Protein AF-A0A537L097-F1 (afdb_monomer_lite)

Secondary structure (DSSP, 8-state):
--PPPPS---SS-EE-HHHHHHHHHHHHTTTTEEEEEEEESS-EEETTEEE-TTEEEEEEEE-HHHHTTGGGS--EEEPTT-TT-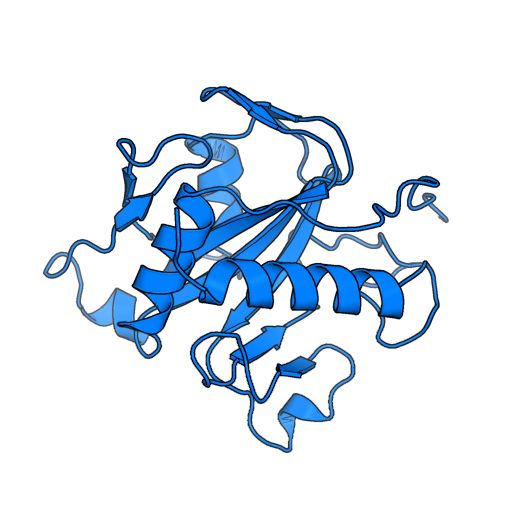EEE-PPPTT-S-THHHIIIIISB-S-GGGEEEEEEESPPPTTGGGSTTEEEES--TTS--EEEE---TTT-SSTBTTBSS--SSSGGGHHHHHHHHHHHHHHHHT---

pLDDT: mean 77.52, std 15.65, range [30.56, 95.94]

Foldseek 3Di:
DDDALPPDDDPAAAEDLLQLVQLVLCVVPQVFKKKKKKFFQAWFDKPQGTDHGRYIHIWIATDPNNVVCPPVDFRWRQAPPDNVDTDGRYDDPPAPDPVCCCCVPNMTPDDLQRIQMKIKGAADPPVVCPDQQKHKDQQALLGHIMIMGQQNQVSQCPNQPRGSGQGPDCRSDSVSVVVNVSNNSSVSPNSDD

Sequence (193 aa):
MTGPLPAFLPNRLTVDCASRVNFRTFRQNASYLGLTGVVSMTFVRGSQGTYPAGNLFLYPWLKPKGAALGAGKAWNCVMPTSTTLSAAASPIPGTSLPMDEYFC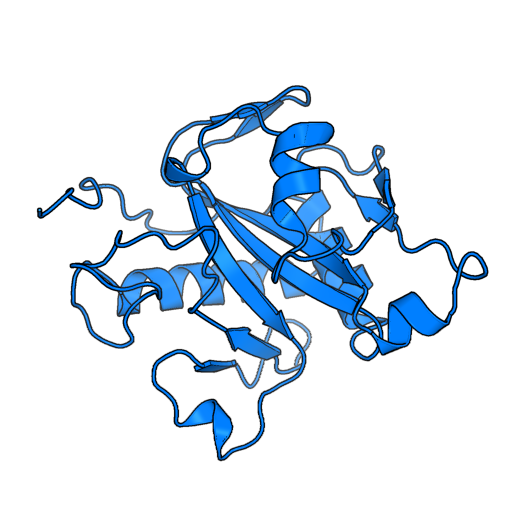RLVVQAPWTSFIGVTVDEPHNTADARLDWFSNIDRLADGKGIGIDWTSANLNHPWFGGSHFIPSSDTCYGKAWRQLIAGGLMQASSGVC

Radius of gyration: 15.58 Å; chains: 1; bounding box: 36×34×40 Å

Structure (mmCIF, N/CA/C/O backbone):
data_AF-A0A537L097-F1
#
_entry.id   AF-A0A537L097-F1
#
loop_
_atom_site.group_PDB
_atom_site.id
_atom_site.type_symbol
_atom_site.label_atom_id
_atom_site.label_alt_id
_atom_site.label_comp_id
_atom_site.label_asym_id
_atom_site.label_entity_id
_atom_site.label_seq_id
_atom_site.pdbx_PDB_ins_code
_atom_site.Cartn_x
_atom_site.Cartn_y
_atom_site.Cartn_z
_atom_site.occupancy
_atom_site.B_iso_or_equiv
_atom_site.auth_seq_id
_atom_site.auth_comp_id
_atom_site.auth_asym_id
_atom_site.auth_atom_id
_atom_site.pdbx_PDB_model_num
ATOM 1 N N . MET A 1 1 ? 18.434 12.372 -16.073 1.00 30.56 1 MET A N 1
ATOM 2 C CA . MET A 1 1 ? 19.131 11.743 -14.932 1.00 30.56 1 MET A CA 1
ATOM 3 C C . MET A 1 1 ? 18.500 10.384 -14.682 1.00 30.56 1 MET A C 1
ATOM 5 O O . MET A 1 1 ? 17.364 10.319 -14.241 1.00 30.56 1 MET A O 1
ATOM 9 N N . THR A 1 2 ? 19.199 9.316 -15.053 1.00 36.84 2 THR A N 1
ATOM 10 C CA . THR A 1 2 ? 18.858 7.916 -14.771 1.00 36.84 2 THR A CA 1
ATOM 11 C C . THR A 1 2 ? 19.481 7.537 -13.430 1.00 36.84 2 THR A C 1
ATOM 13 O O . THR A 1 2 ? 20.650 7.161 -13.379 1.00 36.84 2 THR A O 1
ATOM 16 N N . GLY A 1 3 ? 18.743 7.686 -12.332 1.00 41.47 3 GLY A N 1
ATOM 17 C CA . GLY A 1 3 ? 19.094 6.959 -11.112 1.00 41.47 3 GLY A CA 1
ATOM 18 C C . GLY A 1 3 ? 18.720 5.493 -11.335 1.00 41.47 3 GLY A C 1
ATOM 19 O O . GLY A 1 3 ? 17.589 5.247 -11.760 1.00 41.47 3 GLY A O 1
ATOM 20 N N . PRO A 1 4 ? 19.618 4.515 -11.143 1.00 44.94 4 PRO A N 1
ATOM 21 C CA . PRO A 1 4 ? 19.220 3.131 -11.298 1.00 44.94 4 PRO A CA 1
ATOM 22 C C . PRO A 1 4 ? 18.311 2.790 -10.116 1.00 44.94 4 PRO A C 1
ATOM 24 O O . PRO A 1 4 ? 18.719 2.926 -8.963 1.00 44.94 4 PRO A O 1
ATOM 27 N N . LEU A 1 5 ? 17.100 2.294 -10.385 1.00 53.50 5 LEU A N 1
ATOM 28 C CA . LEU A 1 5 ? 16.555 1.265 -9.503 1.00 53.50 5 LEU A CA 1
ATOM 29 C C . LEU A 1 5 ? 17.677 0.225 -9.373 1.00 53.50 5 LEU A C 1
ATOM 31 O O . LEU A 1 5 ? 18.115 -0.299 -10.404 1.00 53.50 5 LEU A O 1
ATOM 35 N N . PRO A 1 6 ? 18.244 0.008 -8.173 1.00 48.12 6 PRO A N 1
ATOM 36 C CA . PRO A 1 6 ? 19.344 -0.928 -8.028 1.00 48.12 6 PRO A CA 1
ATOM 37 C C . PRO A 1 6 ? 18.866 -2.306 -8.490 1.00 48.12 6 PRO A C 1
ATOM 39 O O . PRO A 1 6 ? 17.665 -2.567 -8.543 1.00 48.12 6 PRO A O 1
ATOM 42 N N . ALA A 1 7 ? 19.800 -3.204 -8.797 1.00 55.16 7 ALA A N 1
ATOM 43 C CA . ALA A 1 7 ? 19.572 -4.601 -9.189 1.00 55.16 7 ALA A CA 1
ATOM 44 C C . ALA A 1 7 ? 18.804 -5.461 -8.145 1.00 55.16 7 ALA A C 1
ATOM 46 O O . ALA A 1 7 ? 18.880 -6.686 -8.155 1.00 55.16 7 ALA A O 1
ATOM 47 N N . PHE A 1 8 ? 18.095 -4.822 -7.215 1.00 70.88 8 PHE A N 1
ATOM 48 C CA . PHE A 1 8 ? 17.260 -5.395 -6.188 1.00 70.88 8 PHE A CA 1
ATOM 49 C C . PHE A 1 8 ? 15.802 -5.439 -6.657 1.00 70.88 8 PHE A C 1
ATOM 51 O O . PHE A 1 8 ? 15.077 -4.446 -6.631 1.00 70.88 8 PHE A O 1
ATOM 58 N N . LEU A 1 9 ? 15.379 -6.632 -7.050 1.00 81.50 9 LEU A N 1
ATOM 59 C CA . LEU A 1 9 ? 13.985 -7.018 -7.189 1.00 81.50 9 LEU A CA 1
ATOM 60 C C . LEU A 1 9 ? 13.837 -8.326 -6.402 1.00 81.50 9 LEU A C 1
ATOM 62 O O . LEU A 1 9 ? 14.405 -9.340 -6.813 1.00 81.50 9 LEU A O 1
ATOM 66 N N . PRO A 1 10 ? 13.173 -8.328 -5.236 1.00 85.06 10 PRO A N 1
ATOM 67 C CA . PRO A 1 10 ? 13.061 -9.543 -4.445 1.00 85.06 10 PRO A CA 1
ATOM 68 C C . PRO A 1 10 ? 12.140 -10.545 -5.150 1.00 85.06 10 PRO A C 1
ATOM 70 O O . PRO A 1 10 ? 11.165 -10.163 -5.786 1.00 85.06 10 PRO A O 1
ATOM 73 N N . ASN A 1 11 ? 12.388 -11.844 -4.974 1.00 87.06 11 ASN A N 1
ATOM 74 C CA . ASN A 1 11 ? 11.512 -12.887 -5.534 1.00 87.06 11 ASN A CA 1
ATOM 75 C C . ASN A 1 11 ? 10.120 -12.918 -4.874 1.00 87.06 11 ASN A C 1
ATOM 77 O O . ASN A 1 11 ? 9.174 -13.464 -5.435 1.00 87.06 11 ASN A O 1
ATOM 81 N N . ARG A 1 12 ? 10.000 -12.379 -3.655 1.00 89.75 12 ARG A N 1
ATOM 82 C CA . ARG A 1 12 ? 8.743 -12.234 -2.914 1.00 89.75 12 ARG A CA 1
ATOM 83 C C . ARG A 1 12 ? 8.854 -11.103 -1.899 1.00 89.75 12 ARG A C 1
ATOM 85 O O . ARG A 1 12 ? 9.940 -10.871 -1.371 1.00 89.75 12 ARG A O 1
ATOM 92 N N . LEU A 1 13 ? 7.727 -10.479 -1.570 1.00 92.94 13 LEU A N 1
ATOM 93 C CA . LEU A 1 13 ? 7.647 -9.577 -0.423 1.00 92.94 13 LEU A CA 1
ATOM 94 C C . LEU A 1 13 ? 7.329 -10.347 0.858 1.00 92.94 13 LEU A C 1
ATOM 96 O O . LEU A 1 13 ? 6.590 -11.337 0.827 1.00 92.94 13 LEU A O 1
ATOM 100 N N . THR A 1 14 ? 7.861 -9.867 1.978 1.00 91.88 14 THR A N 1
ATOM 101 C CA . THR A 1 14 ? 7.434 -10.274 3.321 1.00 91.88 14 THR A CA 1
ATOM 102 C C . THR A 1 14 ? 6.381 -9.307 3.852 1.00 91.88 14 THR A C 1
ATOM 104 O O . THR A 1 14 ? 6.385 -8.129 3.503 1.00 91.88 14 THR A O 1
ATOM 107 N N . VAL A 1 15 ? 5.466 -9.808 4.685 1.00 92.06 15 VAL A N 1
ATOM 108 C CA . VAL A 1 15 ? 4.409 -9.004 5.318 1.00 92.06 15 VAL A CA 1
ATOM 109 C C . VAL A 1 15 ? 4.325 -9.380 6.788 1.00 92.06 15 VAL A C 1
ATOM 111 O O . VAL A 1 15 ? 3.975 -10.521 7.112 1.00 92.06 15 VAL A O 1
ATOM 114 N N . ASP A 1 16 ? 4.642 -8.426 7.658 1.00 88.69 16 ASP A N 1
ATOM 115 C CA . ASP A 1 16 ? 4.631 -8.624 9.104 1.00 88.69 16 ASP A CA 1
ATOM 116 C C . ASP A 1 16 ? 3.210 -8.652 9.694 1.00 88.69 16 ASP A C 1
ATOM 118 O O . ASP A 1 16 ? 2.218 -8.274 9.061 1.00 88.69 16 ASP A O 1
ATOM 122 N N . CYS A 1 17 ? 3.107 -9.125 10.936 1.00 89.62 17 CYS A N 1
ATOM 123 C CA . CYS A 1 17 ? 1.826 -9.265 11.624 1.00 89.62 17 CYS A CA 1
ATOM 124 C C . CYS A 1 17 ? 1.124 -7.915 11.826 1.00 89.62 17 CYS A C 1
ATOM 126 O O . CYS A 1 17 ? -0.097 -7.836 11.719 1.00 89.62 17 CYS A O 1
ATOM 128 N N . ALA A 1 18 ? 1.882 -6.840 12.054 1.00 88.06 18 ALA A N 1
ATOM 129 C CA . ALA A 1 18 ? 1.340 -5.489 12.167 1.00 88.06 18 ALA A CA 1
ATOM 130 C C . ALA A 1 18 ? 0.633 -5.045 10.878 1.00 88.06 18 ALA A C 1
ATOM 132 O O . ALA A 1 18 ? -0.520 -4.616 10.919 1.00 88.06 18 ALA A O 1
ATOM 133 N N . SER A 1 19 ? 1.272 -5.236 9.723 1.00 90.19 19 SER A N 1
ATOM 134 C CA . SER A 1 19 ? 0.707 -4.903 8.413 1.00 90.19 19 SER A CA 1
ATOM 135 C C . SER A 1 19 ? -0.534 -5.737 8.096 1.00 90.19 19 SER A C 1
ATOM 137 O O . SER A 1 19 ? -1.504 -5.218 7.544 1.00 90.19 19 SER A O 1
ATOM 139 N N . ARG A 1 20 ? -0.557 -7.014 8.501 1.00 93.25 20 ARG A N 1
ATOM 140 C CA . ARG A 1 20 ? -1.746 -7.881 8.394 1.00 93.25 20 ARG A CA 1
ATOM 141 C C . ARG A 1 20 ? -2.903 -7.381 9.261 1.00 93.25 20 ARG A C 1
ATOM 143 O O . ARG A 1 20 ? -4.043 -7.336 8.797 1.00 93.25 20 ARG A O 1
ATOM 150 N N . VAL A 1 21 ? -2.626 -6.965 10.499 1.00 91.12 21 VAL A N 1
ATOM 151 C CA . VAL A 1 21 ? -3.636 -6.365 11.389 1.00 91.12 21 VAL A CA 1
ATOM 152 C C . VAL A 1 21 ? -4.156 -5.050 10.808 1.00 91.12 21 VAL A C 1
ATOM 154 O O . VAL A 1 21 ? -5.366 -4.859 10.732 1.00 91.12 21 VAL A O 1
ATOM 157 N N . ASN A 1 22 ? -3.274 -4.185 10.312 1.00 90.31 22 ASN A N 1
ATOM 158 C CA . ASN A 1 22 ? -3.649 -2.928 9.665 1.00 90.31 22 ASN A CA 1
ATOM 159 C C . ASN A 1 22 ? -4.515 -3.145 8.421 1.00 90.31 22 ASN A C 1
ATOM 161 O O . ASN A 1 22 ? -5.532 -2.469 8.253 1.00 90.31 22 ASN A O 1
ATOM 165 N N . PHE A 1 23 ? -4.171 -4.132 7.589 1.00 93.44 23 PHE A N 1
ATOM 166 C CA . PHE A 1 23 ? -4.990 -4.523 6.445 1.00 93.44 23 PHE A CA 1
ATOM 167 C C . PHE A 1 23 ? -6.392 -4.963 6.889 1.00 93.44 23 PHE A C 1
ATOM 169 O O . PHE A 1 23 ? -7.392 -4.523 6.319 1.00 93.44 23 PHE A O 1
ATOM 176 N N . ARG A 1 24 ? -6.486 -5.787 7.942 1.00 92.19 24 ARG A N 1
ATOM 177 C CA . ARG A 1 24 ? -7.768 -6.223 8.515 1.00 92.19 24 ARG A CA 1
ATOM 178 C C . ARG A 1 24 ? -8.595 -5.038 9.025 1.00 92.19 24 ARG A C 1
ATOM 180 O O . ARG A 1 24 ? -9.784 -4.963 8.714 1.00 92.19 24 ARG A O 1
ATOM 187 N N . THR A 1 25 ? -7.981 -4.108 9.759 1.00 89.94 25 THR A N 1
ATOM 188 C CA . THR A 1 25 ? -8.635 -2.891 10.276 1.00 89.94 25 THR A CA 1
ATOM 189 C C . THR A 1 25 ? -9.233 -2.062 9.147 1.00 89.94 25 THR A C 1
ATOM 191 O O . THR A 1 25 ? -10.403 -1.669 9.205 1.00 89.94 25 THR A O 1
ATOM 194 N N . PHE A 1 26 ? -8.453 -1.849 8.089 1.00 91.50 26 PHE A N 1
ATOM 195 C CA . PHE A 1 26 ? -8.911 -1.200 6.872 1.00 91.50 26 PHE A CA 1
ATOM 196 C C . PHE A 1 26 ? -10.079 -1.955 6.231 1.00 91.50 26 PHE A C 1
ATOM 198 O O . PHE A 1 26 ? -11.115 -1.350 5.966 1.00 91.50 26 PHE A O 1
ATOM 205 N N . ARG A 1 27 ? -9.987 -3.279 6.052 1.00 91.56 27 ARG A N 1
ATOM 206 C CA . ARG A 1 27 ? -11.073 -4.060 5.436 1.00 91.56 27 ARG A CA 1
ATOM 207 C C . ARG A 1 27 ? -12.388 -3.984 6.192 1.00 91.56 27 ARG A C 1
ATOM 209 O O . ARG A 1 27 ? -13.441 -3.939 5.562 1.00 91.56 27 ARG A O 1
ATOM 216 N N . GLN A 1 28 ? -12.343 -3.959 7.518 1.00 91.19 28 GLN A N 1
ATOM 217 C CA . GLN A 1 28 ? -13.539 -3.826 8.350 1.00 91.19 28 GLN A CA 1
ATOM 218 C C . GLN A 1 28 ? -14.185 -2.437 8.245 1.00 91.19 28 GLN A C 1
ATOM 220 O O . GLN A 1 28 ? -15.338 -2.271 8.629 1.00 91.19 28 GLN A O 1
ATOM 225 N N . ASN A 1 29 ? -13.458 -1.436 7.737 1.00 90.31 29 ASN A N 1
ATOM 226 C CA . ASN A 1 29 ? -13.869 -0.036 7.763 1.00 90.31 29 ASN A CA 1
ATOM 227 C C . ASN A 1 29 ? -13.523 0.696 6.457 1.00 90.31 29 ASN A C 1
ATOM 229 O O . ASN A 1 29 ? -13.200 1.883 6.486 1.00 90.31 29 ASN A O 1
ATOM 233 N N . ALA A 1 30 ? -13.599 0.006 5.316 1.00 90.19 30 ALA A N 1
ATOM 234 C CA . ALA A 1 30 ? -13.071 0.498 4.041 1.00 90.19 30 ALA A CA 1
ATOM 235 C C . ALA A 1 30 ? -13.708 1.820 3.581 1.00 90.19 30 ALA A C 1
ATOM 237 O O . ALA A 1 30 ? -13.048 2.639 2.963 1.00 90.19 30 ALA A O 1
ATOM 238 N N . SER A 1 31 ? -14.955 2.111 3.961 1.00 89.25 31 SER A N 1
ATOM 239 C CA . SER A 1 31 ? -15.577 3.405 3.642 1.00 89.25 31 SER A CA 1
ATOM 240 C C . SER A 1 31 ? -15.008 4.591 4.441 1.00 89.25 31 SER A C 1
ATOM 242 O O . SER A 1 31 ? -15.275 5.742 4.103 1.00 89.25 31 SER A O 1
ATOM 244 N N . TYR A 1 32 ? -14.271 4.333 5.523 1.00 87.25 32 TYR A N 1
ATOM 245 C CA . TYR A 1 32 ? -13.703 5.342 6.429 1.00 87.25 32 TYR A CA 1
ATOM 246 C C . TYR A 1 32 ? -12.178 5.378 6.386 1.00 87.25 32 TYR A C 1
ATOM 248 O O . TYR A 1 32 ? -11.587 6.423 6.657 1.00 87.25 32 TYR A O 1
ATOM 256 N N . LEU A 1 33 ? -11.556 4.248 6.051 1.00 87.06 33 LEU A N 1
ATOM 257 C CA . LEU A 1 33 ? -10.115 4.084 5.993 1.00 87.06 33 LEU A CA 1
ATOM 258 C C . LEU A 1 33 ? -9.673 3.752 4.574 1.00 87.06 33 LEU A C 1
ATOM 260 O O . LEU A 1 33 ? -10.303 2.932 3.915 1.00 87.06 33 LEU A O 1
ATOM 264 N N . GLY A 1 34 ? -8.577 4.358 4.134 1.00 88.25 34 GLY A N 1
ATOM 265 C CA . GLY A 1 34 ? -7.747 3.824 3.061 1.00 88.25 34 GLY A CA 1
ATOM 266 C C . GLY A 1 34 ? -6.551 3.084 3.653 1.00 88.25 34 GLY A C 1
ATOM 267 O O . GLY A 1 34 ? -6.374 3.034 4.876 1.00 88.25 34 GLY A O 1
ATOM 268 N N . LEU A 1 35 ? -5.711 2.523 2.792 1.00 87.50 35 LEU A N 1
ATOM 269 C CA . LEU A 1 35 ? -4.471 1.875 3.193 1.00 87.50 35 LEU A CA 1
ATOM 270 C C . LEU A 1 35 ? -3.317 2.407 2.346 1.00 87.50 35 LEU A C 1
ATOM 272 O O . LEU A 1 35 ? -3.434 2.529 1.134 1.00 87.50 35 LEU A O 1
ATOM 276 N N . THR A 1 36 ? -2.193 2.722 2.972 1.00 86.00 36 THR A N 1
ATOM 277 C CA . THR A 1 36 ? -0.962 3.081 2.269 1.00 86.00 36 THR A CA 1
ATOM 278 C C . THR A 1 36 ? 0.029 1.941 2.410 1.00 86.00 36 THR A C 1
ATOM 280 O O . THR A 1 36 ? 0.247 1.438 3.515 1.00 86.00 36 THR A O 1
ATOM 283 N N . GLY A 1 37 ? 0.593 1.513 1.284 1.00 87.06 37 GLY A N 1
ATOM 284 C CA . GLY A 1 37 ? 1.562 0.432 1.208 1.00 87.06 37 GLY A CA 1
ATOM 285 C C . GLY A 1 37 ? 2.954 0.941 0.877 1.00 87.06 37 GLY A C 1
ATOM 286 O O . GLY A 1 37 ? 3.112 1.846 0.061 1.00 87.06 37 GLY A O 1
ATOM 287 N N . VAL A 1 38 ? 3.960 0.345 1.513 1.00 84.31 38 VAL A N 1
ATOM 288 C CA . VAL A 1 38 ? 5.359 0.745 1.359 1.00 84.31 38 VAL A CA 1
ATOM 289 C C . VAL A 1 38 ? 6.244 -0.469 1.286 1.00 84.31 38 VAL A C 1
ATOM 291 O O . VAL A 1 38 ? 6.234 -1.283 2.203 1.00 84.31 38 VAL A O 1
ATOM 294 N N . VAL A 1 39 ? 7.052 -0.568 0.242 1.00 87.00 39 VAL A N 1
ATOM 295 C CA . VAL A 1 39 ? 8.042 -1.635 0.125 1.00 87.00 39 VAL A CA 1
ATOM 296 C C . VAL A 1 39 ? 9.426 -1.080 0.385 1.00 87.00 39 VAL A C 1
ATOM 298 O O . VAL A 1 39 ? 9.852 -0.157 -0.305 1.00 87.00 39 VAL A O 1
ATOM 301 N N . SER A 1 40 ? 10.143 -1.650 1.353 1.00 83.75 40 SER A N 1
ATOM 302 C CA . SER A 1 40 ? 11.560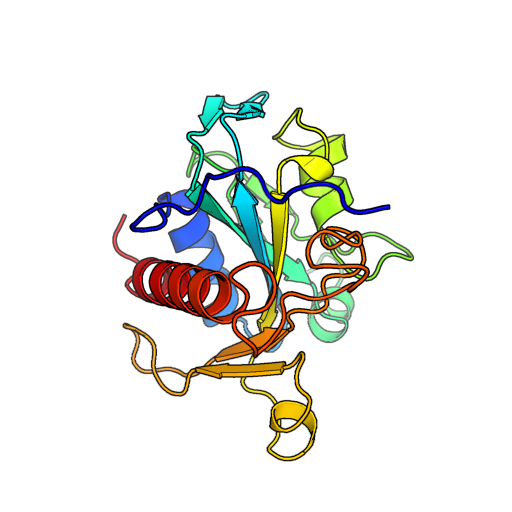 -1.340 1.549 1.00 83.75 40 SER A CA 1
ATOM 303 C C . SER A 1 40 ? 12.383 -1.856 0.364 1.00 83.75 40 SER A C 1
ATOM 305 O O . SER A 1 40 ? 12.380 -3.041 0.044 1.00 83.75 40 SER A O 1
ATOM 307 N N . MET A 1 41 ? 13.124 -0.975 -0.297 1.00 80.50 41 MET A N 1
ATOM 308 C CA . MET A 1 41 ? 14.057 -1.339 -1.371 1.00 80.50 41 MET A CA 1
ATOM 309 C C . MET A 1 41 ? 15.431 -1.756 -0.844 1.00 80.50 41 MET A C 1
ATOM 311 O O . MET A 1 41 ? 16.251 -2.305 -1.572 1.00 80.50 41 MET A O 1
ATOM 315 N N . THR A 1 42 ? 15.704 -1.461 0.420 1.00 79.50 42 THR A N 1
ATOM 316 C CA . THR A 1 42 ? 16.964 -1.759 1.091 1.00 79.50 42 THR A CA 1
ATOM 317 C C . THR A 1 42 ? 16.689 -2.176 2.529 1.00 79.50 42 THR A C 1
ATOM 319 O O . THR A 1 42 ? 15.556 -2.119 3.008 1.00 79.50 42 THR A O 1
ATOM 322 N N . PHE A 1 43 ? 17.728 -2.623 3.221 1.00 83.12 43 PHE A N 1
ATOM 323 C CA . PHE A 1 43 ? 17.672 -2.814 4.657 1.00 83.12 43 PHE A CA 1
ATOM 324 C C . PHE A 1 43 ? 17.484 -1.463 5.354 1.00 83.12 43 PHE A C 1
ATOM 326 O O . PHE A 1 43 ? 18.215 -0.508 5.088 1.00 83.12 43 PHE A O 1
ATOM 333 N N . VAL A 1 44 ? 16.528 -1.396 6.277 1.00 76.12 44 VAL A N 1
ATOM 334 C CA . VAL A 1 44 ? 16.187 -0.171 6.999 1.00 76.12 44 VAL A CA 1
ATOM 335 C C . VAL A 1 44 ? 16.274 -0.401 8.503 1.00 76.12 44 VAL A C 1
ATOM 337 O O . VAL A 1 44 ? 15.830 -1.428 9.012 1.00 76.12 44 VAL A O 1
ATOM 340 N N . ARG A 1 45 ? 16.821 0.574 9.235 1.00 75.31 45 ARG A N 1
ATOM 341 C CA . ARG A 1 45 ? 16.746 0.626 10.701 1.00 75.31 45 ARG A CA 1
ATOM 342 C C . ARG A 1 45 ? 15.695 1.646 11.118 1.00 75.31 45 ARG A C 1
ATOM 344 O O . ARG A 1 45 ? 15.672 2.760 10.609 1.00 75.31 45 ARG A O 1
ATOM 351 N N . GLY A 1 46 ? 14.827 1.263 12.040 1.00 71.00 46 GLY A N 1
ATOM 352 C CA . GLY A 1 46 ? 13.881 2.162 12.685 1.00 71.00 46 GLY A CA 1
ATOM 353 C C . GLY A 1 46 ? 14.051 2.167 14.195 1.00 71.00 46 GLY A C 1
ATOM 354 O O . GLY A 1 46 ? 14.857 1.423 14.749 1.00 71.00 46 GLY A O 1
ATOM 355 N N . SER A 1 47 ? 13.254 2.993 14.866 1.00 70.12 47 SER A N 1
ATOM 356 C CA . SER A 1 47 ? 13.231 3.074 16.330 1.00 70.12 47 SER A CA 1
ATOM 357 C C . SER A 1 47 ? 12.677 1.807 16.989 1.00 70.12 47 SER A C 1
ATOM 359 O O . SER A 1 47 ? 12.998 1.538 18.140 1.00 70.12 47 SER A O 1
ATOM 361 N N . GLN A 1 48 ? 11.871 1.026 16.260 1.00 68.75 48 GLN A N 1
ATOM 362 C CA . GLN A 1 48 ? 11.210 -0.189 16.758 1.00 68.75 48 GLN A CA 1
ATOM 363 C C . GLN A 1 48 ? 11.866 -1.496 16.288 1.00 68.75 48 GLN A C 1
ATOM 365 O O . GLN A 1 48 ? 11.414 -2.576 16.654 1.00 68.75 48 GLN A O 1
ATOM 370 N N . GLY A 1 49 ? 12.938 -1.426 15.492 1.00 74.12 49 GLY A N 1
ATOM 371 C CA . GLY A 1 49 ? 13.615 -2.621 15.002 1.00 74.12 49 GLY A CA 1
ATOM 372 C C . GLY A 1 49 ? 14.336 -2.419 13.679 1.00 74.12 49 GLY A C 1
ATOM 373 O O . GLY A 1 49 ? 14.597 -1.302 13.229 1.00 74.12 49 GLY A O 1
ATOM 374 N N . THR A 1 50 ? 14.678 -3.537 13.052 1.00 78.69 50 THR A N 1
ATOM 375 C CA . THR A 1 50 ? 15.314 -3.568 11.740 1.00 78.69 50 THR A CA 1
ATOM 376 C C . THR A 1 50 ? 14.418 -4.279 10.744 1.00 78.69 50 THR A C 1
ATOM 378 O O . THR A 1 50 ? 13.678 -5.203 11.082 1.00 78.69 50 THR A O 1
ATOM 381 N N . TYR A 1 51 ? 14.485 -3.828 9.501 1.00 79.50 51 TYR A N 1
ATOM 382 C CA . TYR A 1 51 ? 13.590 -4.258 8.450 1.00 79.50 51 TYR A CA 1
ATOM 383 C C . TYR A 1 51 ? 14.400 -4.714 7.242 1.00 79.50 51 TYR A C 1
ATOM 385 O O . TYR A 1 51 ? 15.196 -3.930 6.715 1.00 79.50 51 TYR A O 1
ATOM 393 N N . PRO A 1 52 ? 14.226 -5.962 6.782 1.00 83.56 52 PRO A N 1
ATOM 394 C CA . PRO A 1 52 ? 14.903 -6.427 5.585 1.00 83.56 52 PRO A CA 1
ATOM 395 C C . PRO A 1 52 ? 14.384 -5.683 4.352 1.00 83.56 52 PRO A C 1
ATOM 397 O O . PRO A 1 52 ? 13.276 -5.139 4.343 1.00 83.56 52 PRO A O 1
ATOM 400 N N . ALA A 1 53 ? 15.189 -5.686 3.295 1.00 86.56 53 ALA A N 1
ATOM 401 C CA . ALA A 1 53 ? 14.733 -5.268 1.979 1.00 86.56 53 ALA A CA 1
ATOM 402 C C . ALA A 1 53 ? 13.622 -6.218 1.486 1.00 86.56 53 ALA A C 1
ATOM 404 O O . ALA A 1 53 ? 13.687 -7.426 1.717 1.00 86.56 53 ALA A O 1
ATOM 405 N N . GLY A 1 54 ? 12.613 -5.685 0.800 1.00 88.50 54 GLY A N 1
ATOM 406 C CA . GLY A 1 54 ? 11.453 -6.435 0.319 1.00 88.50 54 GLY A CA 1
ATOM 407 C C . GLY A 1 54 ? 10.348 -6.627 1.360 1.00 88.50 54 GLY A C 1
ATOM 408 O O . GLY A 1 54 ? 9.472 -7.466 1.159 1.00 88.50 54 GLY A O 1
ATOM 409 N N . ASN A 1 55 ? 10.358 -5.873 2.461 1.00 89.25 55 ASN A N 1
ATOM 410 C CA . ASN A 1 55 ? 9.262 -5.900 3.423 1.00 89.25 55 ASN A CA 1
ATOM 411 C C . ASN A 1 55 ? 8.167 -4.916 3.002 1.00 89.25 55 ASN A C 1
ATOM 413 O O . ASN A 1 55 ? 8.452 -3.744 2.752 1.00 89.25 55 ASN A O 1
ATOM 417 N N . LEU A 1 56 ? 6.927 -5.398 2.930 1.00 90.62 56 LEU A N 1
ATOM 418 C CA . LEU A 1 56 ? 5.745 -4.583 2.680 1.00 90.62 56 LEU A CA 1
ATOM 419 C C . LEU A 1 56 ? 5.137 -4.152 4.015 1.00 90.62 56 LEU A C 1
ATOM 421 O O . LEU A 1 56 ? 4.628 -4.978 4.773 1.00 90.62 56 LEU A O 1
ATOM 425 N N . PHE A 1 57 ? 5.151 -2.848 4.253 1.00 88.00 57 PHE A N 1
ATOM 426 C CA . PHE A 1 57 ? 4.469 -2.201 5.361 1.00 88.00 57 PHE A CA 1
ATOM 427 C C . PHE A 1 57 ? 3.127 -1.656 4.911 1.00 88.00 57 PHE A C 1
ATOM 429 O O . PHE A 1 57 ? 3.029 -1.064 3.836 1.00 88.00 57 PHE A O 1
ATOM 436 N N . LEU A 1 58 ? 2.108 -1.824 5.746 1.00 88.81 58 LEU A N 1
ATOM 437 C CA . LEU A 1 58 ? 0.757 -1.357 5.463 1.00 88.81 58 LEU A CA 1
ATOM 438 C C . LEU A 1 58 ? 0.255 -0.499 6.618 1.00 88.81 58 LEU A C 1
ATOM 440 O O . LEU A 1 58 ? 0.252 -0.952 7.761 1.00 88.81 58 LEU A O 1
ATOM 444 N N . TYR A 1 59 ? -0.211 0.708 6.308 1.00 85.81 59 TYR A N 1
ATOM 445 C CA . TYR A 1 59 ? -0.693 1.676 7.292 1.00 85.81 59 TYR A CA 1
ATOM 446 C C . TYR A 1 59 ? -2.088 2.166 6.899 1.00 85.81 59 TYR A C 1
ATOM 448 O O . TYR A 1 59 ? -2.264 2.632 5.770 1.00 85.81 59 TYR A O 1
ATOM 456 N N . PRO A 1 60 ? -3.100 2.063 7.775 1.00 86.06 60 PRO A N 1
ATOM 457 C CA . PRO A 1 60 ? -4.402 2.637 7.508 1.00 86.06 60 PRO A CA 1
ATOM 458 C C . PRO A 1 60 ? -4.341 4.158 7.653 1.00 86.06 60 PRO A C 1
ATOM 460 O O . PRO A 1 60 ? -3.578 4.693 8.456 1.00 86.06 60 PRO A O 1
ATOM 463 N N . TRP A 1 61 ? -5.192 4.858 6.916 1.00 80.75 61 TRP A N 1
ATOM 464 C CA . TRP A 1 61 ? -5.338 6.307 7.031 1.00 80.75 61 TRP A CA 1
ATOM 465 C C . TRP A 1 61 ? -6.784 6.736 6.903 1.00 80.75 61 TRP A C 1
ATOM 467 O O . TRP A 1 61 ? -7.589 6.050 6.275 1.00 80.75 61 TRP A O 1
ATOM 477 N N . LEU A 1 62 ? -7.123 7.871 7.514 1.00 81.50 62 LEU A N 1
ATOM 478 C CA . LEU A 1 62 ? -8.490 8.370 7.507 1.00 81.50 62 LEU A CA 1
ATOM 479 C C . LEU A 1 62 ? -8.841 9.038 6.186 1.00 81.50 62 LEU A C 1
ATOM 481 O O . LEU A 1 62 ? -8.314 10.096 5.845 1.00 81.50 62 LEU A O 1
ATOM 485 N N . LYS A 1 63 ? -9.837 8.474 5.508 1.00 82.94 63 LYS A N 1
ATOM 486 C CA . LYS A 1 63 ? -10.543 9.153 4.422 1.00 82.94 63 LYS A CA 1
ATOM 487 C C . LYS A 1 63 ? -11.304 10.368 4.960 1.00 82.94 63 LYS A C 1
ATOM 489 O O . LYS A 1 63 ? -11.636 10.392 6.148 1.00 82.94 63 LYS A O 1
ATOM 494 N N . PRO A 1 64 ? -11.735 11.305 4.094 1.00 83.69 64 PRO A N 1
ATOM 495 C CA . PRO A 1 64 ? -12.580 12.429 4.503 1.00 83.69 64 PRO A CA 1
ATOM 496 C C . PRO A 1 64 ? -13.810 12.012 5.326 1.00 83.69 64 PRO A C 1
ATOM 498 O O . PRO A 1 64 ? -14.110 12.621 6.349 1.00 83.69 64 PRO A O 1
ATOM 501 N N . LYS A 1 65 ? -14.478 10.911 4.948 1.00 83.75 65 LYS A N 1
ATOM 502 C CA . LYS A 1 65 ? -15.619 10.357 5.698 1.00 83.75 65 LYS A CA 1
ATOM 503 C C . LYS A 1 65 ? -15.235 9.861 7.098 1.00 83.75 65 LYS A C 1
ATOM 505 O O . LYS A 1 65 ? -16.032 9.980 8.021 1.00 83.75 65 LYS A O 1
ATOM 510 N N . GLY A 1 66 ? -14.039 9.292 7.258 1.00 82.19 66 GLY A N 1
ATOM 511 C CA . GLY A 1 66 ? -13.499 8.883 8.555 1.00 82.19 66 GLY A CA 1
ATOM 512 C C . GLY A 1 66 ? -13.102 10.078 9.417 1.00 82.19 66 GLY A C 1
ATOM 513 O O . GLY A 1 66 ? -13.456 10.119 10.591 1.00 82.19 66 GLY A O 1
ATOM 514 N N . ALA A 1 67 ? -12.447 11.078 8.822 1.00 78.19 67 ALA A N 1
ATOM 515 C CA . ALA A 1 67 ? -12.072 12.322 9.493 1.00 78.19 67 ALA A CA 1
ATOM 516 C C . ALA A 1 67 ? -13.298 13.106 9.998 1.00 78.19 67 ALA A C 1
ATOM 518 O O . ALA A 1 67 ? -13.274 13.652 11.099 1.00 78.19 67 ALA A O 1
ATOM 519 N N . ALA A 1 68 ? -14.399 13.093 9.239 1.00 81.38 68 ALA A N 1
ATOM 520 C CA . ALA A 1 68 ? -15.659 13.733 9.618 1.00 81.38 68 ALA A CA 1
ATOM 521 C C . ALA A 1 68 ? -16.321 13.132 10.876 1.00 81.38 68 ALA A C 1
ATOM 523 O O . ALA A 1 68 ? -17.183 13.776 11.468 1.00 81.38 68 ALA A O 1
ATOM 524 N N . LEU A 1 69 ? -15.922 11.930 11.316 1.00 75.25 69 LEU A N 1
ATOM 525 C CA . LEU A 1 69 ? -16.390 11.348 12.583 1.00 75.25 69 LEU A CA 1
ATOM 526 C C . LEU A 1 69 ? -15.732 11.992 13.820 1.00 75.25 69 LEU A C 1
ATOM 528 O O . LEU A 1 69 ? -16.154 11.726 14.947 1.00 75.25 69 LEU A O 1
ATOM 532 N N . GLY A 1 70 ? -14.711 12.834 13.627 1.00 65.56 70 GLY A N 1
ATOM 533 C CA . GLY A 1 70 ? -14.000 13.526 14.700 1.00 65.56 70 GLY A CA 1
ATOM 534 C C . GLY A 1 70 ? -13.344 12.578 15.711 1.00 65.56 70 GLY A C 1
ATOM 535 O O . GLY A 1 70 ? -13.045 11.422 15.419 1.00 65.56 70 GLY A O 1
ATOM 536 N N . ALA A 1 71 ? -13.145 13.065 16.939 1.00 61.00 71 ALA A N 1
ATOM 537 C CA . ALA A 1 71 ? -12.539 12.303 18.037 1.00 61.00 71 ALA A CA 1
ATOM 538 C C . ALA A 1 71 ? -13.419 11.150 18.575 1.00 61.00 71 ALA A C 1
ATOM 540 O O . ALA A 1 71 ? -12.999 10.428 19.476 1.00 61.00 71 ALA A O 1
ATOM 541 N N . GLY A 1 72 ? -14.635 10.961 18.045 1.00 58.75 72 GLY A N 1
ATOM 542 C CA . GLY A 1 72 ? -15.602 9.974 18.539 1.00 58.75 72 GLY A CA 1
ATOM 543 C C . GLY A 1 72 ? -15.247 8.514 18.237 1.00 58.75 72 GLY A C 1
ATOM 544 O O . GLY A 1 72 ? -15.860 7.612 18.805 1.00 58.75 72 GLY A O 1
ATOM 545 N N . LYS A 1 73 ? -14.265 8.253 17.363 1.00 67.38 73 LYS A N 1
ATOM 546 C CA . LYS A 1 73 ? -13.776 6.900 17.068 1.00 67.38 73 LYS A CA 1
ATOM 547 C C . LYS A 1 73 ? -12.256 6.896 16.935 1.00 67.38 73 LYS A C 1
ATOM 549 O O . LYS A 1 73 ? -11.706 7.502 16.021 1.00 67.38 73 LYS A O 1
ATOM 554 N N . ALA A 1 74 ? -11.586 6.184 17.840 1.00 67.38 74 ALA A N 1
ATOM 555 C CA . ALA A 1 74 ? -10.151 5.946 17.750 1.00 67.38 74 ALA A CA 1
ATOM 556 C C . ALA A 1 74 ? -9.869 4.919 16.646 1.00 67.38 74 ALA A C 1
ATOM 558 O O . ALA A 1 74 ? -10.315 3.771 16.705 1.00 67.38 74 ALA A O 1
ATOM 559 N N . TRP A 1 75 ? -9.136 5.347 15.625 1.00 73.38 75 TRP A N 1
ATOM 560 C CA . TRP A 1 75 ? -8.726 4.510 14.508 1.00 73.38 75 TRP A CA 1
ATOM 561 C C . TRP A 1 75 ? -7.273 4.104 14.710 1.00 73.38 75 TRP A C 1
ATOM 563 O O . TRP A 1 75 ? -6.369 4.873 14.405 1.00 73.38 75 TRP A O 1
ATOM 573 N N . ASN A 1 76 ? -7.039 2.922 15.276 1.00 74.06 76 ASN A N 1
ATOM 574 C CA . ASN A 1 76 ? -5.685 2.488 15.609 1.00 74.06 76 ASN A CA 1
ATOM 575 C C . ASN A 1 76 ? -4.963 1.921 14.379 1.00 74.06 76 ASN A C 1
ATOM 577 O O . ASN A 1 76 ? -5.451 1.000 13.723 1.00 74.06 76 ASN A O 1
ATOM 581 N N . CYS A 1 77 ? -3.770 2.447 14.117 1.00 77.81 77 CYS A N 1
ATOM 582 C CA . CYS A 1 77 ? -2.749 1.856 13.268 1.00 77.81 77 CYS A CA 1
ATOM 583 C C . CYS A 1 77 ? -1.735 1.151 14.163 1.00 77.81 77 CYS A C 1
ATOM 585 O O . CYS A 1 77 ? -1.111 1.785 15.011 1.00 77.81 77 CYS A O 1
ATOM 587 N N . VAL A 1 78 ? -1.536 -0.143 13.956 1.00 82.81 78 VAL A N 1
ATOM 588 C CA . VAL A 1 78 ? -0.478 -0.912 14.608 1.00 82.81 78 VAL A CA 1
ATOM 589 C C . VAL A 1 78 ? 0.865 -0.570 13.969 1.00 82.81 78 VAL A C 1
ATOM 591 O O . VAL A 1 78 ? 0.957 -0.405 12.752 1.00 82.81 78 VAL A O 1
ATOM 594 N N . MET A 1 79 ? 1.902 -0.418 14.783 1.00 76.62 79 MET A N 1
ATOM 595 C CA . MET A 1 79 ? 3.242 -0.078 14.311 1.00 76.62 79 MET A CA 1
ATOM 596 C C . MET A 1 79 ? 3.964 -1.317 13.756 1.00 76.62 79 MET A C 1
ATOM 598 O O . MET A 1 79 ? 3.757 -2.418 14.265 1.00 76.62 79 MET A O 1
ATOM 602 N N . PRO A 1 80 ? 4.837 -1.173 12.742 1.00 72.00 80 PRO A N 1
ATOM 603 C CA . PRO A 1 80 ? 5.646 -2.272 12.227 1.00 72.00 80 PRO A CA 1
ATOM 604 C C . PRO A 1 80 ? 6.371 -3.029 13.331 1.00 72.00 80 PRO A C 1
ATOM 606 O O . PRO A 1 80 ? 6.759 -2.441 14.341 1.00 72.00 80 PRO A O 1
ATOM 609 N N . THR A 1 81 ? 6.599 -4.326 13.123 1.00 67.56 81 THR A N 1
ATOM 610 C CA . THR A 1 81 ? 7.331 -5.226 14.039 1.00 67.56 81 THR A CA 1
ATOM 611 C C . THR A 1 81 ? 6.754 -5.401 15.449 1.00 67.56 81 THR A C 1
ATOM 613 O O . THR A 1 81 ? 7.268 -6.224 16.202 1.00 67.56 81 THR A O 1
ATOM 616 N N . SER A 1 82 ? 5.658 -4.721 15.808 1.00 69.75 82 SER A N 1
ATOM 617 C CA . SER A 1 82 ? 5.007 -4.890 17.106 1.00 69.75 82 SER A CA 1
ATOM 618 C C . SER A 1 82 ? 3.495 -4.724 17.025 1.00 69.75 82 SER A C 1
ATOM 620 O O . SER A 1 82 ? 2.982 -3.641 16.764 1.00 69.75 82 SER A O 1
ATOM 622 N N . THR A 1 83 ? 2.757 -5.783 17.361 1.00 71.44 83 THR A N 1
ATOM 623 C CA . THR A 1 83 ? 1.292 -5.718 17.470 1.00 71.44 83 THR A CA 1
ATOM 624 C C . THR A 1 83 ? 0.794 -5.031 18.739 1.00 71.44 83 THR A C 1
ATOM 626 O O . THR A 1 83 ? -0.410 -4.846 18.894 1.00 71.44 83 THR A O 1
ATOM 629 N N . THR A 1 84 ? 1.693 -4.679 19.661 1.00 73.94 84 THR A N 1
ATOM 630 C CA . THR A 1 84 ? 1.348 -4.061 20.950 1.00 73.94 84 THR A CA 1
ATOM 631 C C . THR A 1 84 ? 1.482 -2.542 20.935 1.00 73.94 84 THR A C 1
ATOM 633 O O . THR A 1 84 ? 0.998 -1.879 21.849 1.00 73.94 84 THR A O 1
ATOM 636 N N . LEU A 1 85 ? 2.112 -1.982 19.899 1.00 71.62 85 LEU A N 1
ATOM 637 C CA . LEU A 1 85 ? 2.284 -0.546 19.728 1.00 71.62 85 LEU A CA 1
ATOM 638 C C . LEU A 1 85 ? 1.315 -0.031 18.668 1.00 71.62 85 LEU A C 1
ATOM 640 O O . LEU A 1 85 ? 1.241 -0.574 17.566 1.00 71.62 85 LEU A O 1
ATOM 644 N N . SER A 1 86 ? 0.595 1.044 18.984 1.00 72.25 86 SER A N 1
ATOM 645 C CA . SER A 1 86 ? -0.343 1.673 18.057 1.00 72.25 86 SER A CA 1
ATOM 646 C C . SER A 1 86 ? -0.286 3.193 18.107 1.00 72.25 86 SER A C 1
ATOM 648 O O . SER A 1 86 ? -0.065 3.775 19.166 1.00 72.25 86 SER A O 1
ATOM 650 N N . ALA A 1 87 ? -0.568 3.822 16.972 1.00 70.56 87 ALA A N 1
ATOM 651 C CA . ALA A 1 87 ? -0.776 5.257 16.833 1.00 70.56 87 ALA A CA 1
ATOM 652 C C . ALA A 1 87 ? -2.115 5.514 16.132 1.00 70.56 87 ALA A C 1
ATOM 654 O O . ALA A 1 87 ? -2.643 4.634 15.449 1.00 70.56 87 ALA A O 1
ATOM 655 N N . ALA A 1 88 ? -2.669 6.715 16.283 1.00 68.62 88 ALA A N 1
ATOM 656 C CA . ALA A 1 88 ? -3.873 7.090 15.552 1.00 68.62 88 ALA A CA 1
ATOM 657 C C . ALA A 1 88 ? -3.594 7.118 14.039 1.00 68.62 88 ALA A C 1
ATOM 659 O O . ALA A 1 88 ? -2.561 7.616 13.592 1.00 68.62 88 ALA A O 1
ATOM 660 N N . ALA A 1 89 ? -4.523 6.585 13.252 1.00 64.12 89 ALA A N 1
ATOM 661 C CA . ALA A 1 89 ? -4.607 6.836 11.825 1.00 64.12 89 ALA A CA 1
ATOM 662 C C . ALA A 1 89 ? -5.053 8.285 11.640 1.00 64.12 89 ALA A C 1
ATOM 664 O O . ALA A 1 89 ? -6.244 8.564 11.642 1.00 64.12 89 ALA A O 1
ATOM 665 N N . SER A 1 90 ? -4.108 9.213 11.548 1.00 60.31 90 SER A N 1
ATOM 666 C CA . SER A 1 90 ? -4.394 10.629 11.315 1.00 60.31 90 SER A CA 1
ATOM 667 C C . SER A 1 90 ? -4.087 10.986 9.861 1.00 60.31 90 SER A C 1
ATOM 669 O O . SER A 1 90 ? -3.098 10.502 9.308 1.00 60.31 90 SER A O 1
ATOM 671 N N . PRO A 1 91 ? -4.921 11.806 9.202 1.00 51.66 91 PRO A N 1
ATOM 672 C CA . PRO A 1 91 ? -4.522 12.430 7.954 1.00 51.66 91 PRO A CA 1
ATOM 673 C C . PRO A 1 91 ? -3.486 13.517 8.261 1.00 51.66 91 PRO A C 1
ATOM 675 O O . PRO A 1 91 ? -3.651 14.285 9.208 1.00 51.66 91 PRO A O 1
ATOM 678 N N . ILE A 1 92 ? -2.448 13.618 7.437 1.00 44.84 92 ILE A N 1
ATOM 679 C CA . ILE A 1 92 ? -1.498 14.729 7.511 1.00 44.84 92 ILE A CA 1
ATOM 680 C C . ILE A 1 92 ? -2.141 15.938 6.823 1.00 44.84 92 ILE A C 1
ATOM 682 O O . ILE A 1 92 ? -2.510 15.834 5.647 1.00 44.84 92 ILE A O 1
ATOM 686 N N . PRO A 1 93 ? -2.263 17.095 7.491 1.00 41.88 93 PRO A N 1
ATOM 687 C CA . PRO A 1 93 ? -2.790 18.300 6.863 1.00 41.88 93 PRO A CA 1
ATOM 688 C C . PRO A 1 93 ? -1.979 18.690 5.616 1.00 41.88 93 PRO A C 1
ATOM 690 O O . PRO A 1 93 ? -0.768 18.876 5.692 1.00 41.88 93 PRO A O 1
ATOM 693 N N . GLY A 1 94 ? -2.645 18.834 4.466 1.00 41.12 94 GLY A N 1
ATOM 694 C CA . GLY A 1 94 ? -2.033 19.367 3.241 1.00 41.12 94 GLY A CA 1
ATOM 695 C C . GLY A 1 94 ? -1.159 18.398 2.436 1.00 41.12 94 GLY A C 1
ATOM 696 O O . GLY A 1 94 ? -0.550 18.831 1.462 1.00 41.12 94 GLY A O 1
ATOM 697 N N . THR A 1 95 ? -1.109 17.107 2.783 1.00 38.94 95 THR A N 1
ATOM 698 C CA . THR A 1 95 ? -0.419 16.097 1.963 1.00 38.94 95 THR A CA 1
ATOM 699 C C . THR A 1 95 ? -1.393 15.035 1.466 1.00 38.94 95 THR A C 1
ATOM 701 O O . THR A 1 95 ? -2.423 14.762 2.081 1.00 38.94 95 THR A O 1
ATOM 704 N N . SER A 1 96 ? -1.074 14.441 0.321 1.00 42.75 96 SER A N 1
ATOM 705 C CA . SER A 1 96 ? -1.888 13.405 -0.311 1.00 42.75 96 SER A CA 1
ATOM 706 C C . SER A 1 96 ? -1.787 12.038 0.375 1.00 42.75 96 SER A C 1
ATOM 708 O O . SER A 1 96 ? -2.648 11.201 0.119 1.00 42.75 96 SER A O 1
ATOM 710 N N . LEU A 1 97 ? -0.792 11.788 1.246 1.00 50.56 97 LEU A N 1
ATOM 711 C CA . LEU A 1 97 ? -0.624 10.493 1.918 1.00 50.56 97 LEU A CA 1
ATOM 712 C C . LEU A 1 97 ? -0.088 10.588 3.360 1.00 50.56 97 LEU A C 1
ATOM 714 O O . LEU A 1 97 ? 0.825 11.361 3.628 1.00 50.56 97 LEU A O 1
ATOM 718 N N . PRO A 1 98 ? -0.565 9.710 4.268 1.00 49.88 98 PRO A N 1
ATOM 719 C CA . PRO A 1 98 ? -0.276 9.678 5.716 1.00 49.88 98 PRO A CA 1
ATOM 720 C C . PRO A 1 98 ? 1.166 9.289 6.087 1.00 49.88 98 PRO A C 1
ATOM 722 O O . PRO A 1 98 ? 1.507 9.174 7.264 1.00 49.88 98 PRO A O 1
ATOM 725 N N . MET A 1 99 ? 2.012 8.986 5.103 1.00 53.16 99 MET A N 1
ATOM 726 C CA . MET A 1 99 ? 3.298 8.357 5.368 1.00 53.16 99 MET A CA 1
ATOM 727 C C . MET A 1 99 ? 4.308 9.297 6.002 1.00 53.16 99 MET A C 1
ATOM 729 O O . MET A 1 99 ? 5.046 8.844 6.865 1.00 53.16 99 MET A O 1
ATOM 733 N N . ASP A 1 100 ? 4.308 10.590 5.691 1.00 48.25 100 ASP A N 1
ATOM 734 C CA . ASP A 1 100 ? 5.281 11.496 6.309 1.00 48.25 100 ASP A CA 1
ATOM 735 C C . ASP A 1 100 ? 5.156 11.535 7.840 1.00 48.25 100 ASP A C 1
ATOM 737 O O . ASP A 1 100 ? 6.159 11.667 8.520 1.00 48.25 100 ASP A O 1
ATOM 741 N N . GLU A 1 101 ? 3.985 11.315 8.438 1.00 48.69 101 GLU A N 1
ATOM 742 C CA . GLU A 1 101 ? 3.856 11.215 9.896 1.00 48.69 101 GLU A CA 1
ATOM 743 C C . GLU A 1 101 ? 4.346 9.861 10.426 1.00 48.69 101 GLU A C 1
ATOM 745 O O . GLU A 1 101 ? 5.042 9.817 11.443 1.00 48.69 101 GLU A O 1
ATOM 750 N N . TYR A 1 102 ? 4.077 8.757 9.720 1.00 54.06 102 TYR A N 1
ATOM 751 C CA . TYR A 1 102 ? 4.594 7.438 10.105 1.00 54.06 102 TYR A CA 1
ATOM 752 C C . TYR A 1 102 ? 6.125 7.335 9.976 1.00 54.06 102 TYR A C 1
ATOM 754 O O . TYR A 1 102 ? 6.779 6.697 10.810 1.00 54.06 102 TYR A O 1
ATOM 762 N N . PHE A 1 103 ? 6.700 8.008 8.977 1.00 56.91 103 PHE A N 1
ATOM 763 C CA . PHE A 1 103 ? 8.134 8.041 8.689 1.00 56.91 103 PHE A CA 1
ATOM 764 C C . PHE A 1 103 ? 8.871 9.129 9.486 1.00 56.91 103 PHE A C 1
ATOM 766 O O . PHE A 1 103 ? 9.907 8.836 10.075 1.00 56.91 103 PHE A O 1
ATOM 773 N N . CYS A 1 104 ? 8.336 10.352 9.592 1.00 50.84 104 CYS A N 1
ATOM 774 C CA . CYS A 1 104 ? 9.001 11.454 10.301 1.00 50.84 104 CYS A CA 1
ATOM 775 C C . CYS A 1 104 ? 8.775 11.445 11.816 1.00 50.84 104 CYS A C 1
ATOM 777 O O . CYS A 1 104 ? 9.637 11.936 12.542 1.00 50.84 104 CYS A O 1
ATOM 779 N N . ARG A 1 105 ? 7.636 10.942 12.322 1.00 51.44 105 ARG A N 1
ATOM 780 C CA . ARG A 1 105 ? 7.332 10.985 13.767 1.00 51.44 105 ARG A CA 1
ATOM 781 C C . ARG A 1 105 ? 7.365 9.636 14.464 1.00 51.44 105 ARG A C 1
ATOM 783 O O . ARG A 1 105 ? 7.619 9.626 15.665 1.00 51.44 105 ARG A O 1
ATOM 790 N N . LEU A 1 106 ? 7.074 8.528 13.775 1.00 53.00 106 LEU A N 1
ATOM 791 C CA . LEU A 1 106 ? 6.640 7.332 14.500 1.00 53.00 106 LEU A CA 1
ATOM 792 C C . LEU A 1 106 ? 7.590 6.133 14.489 1.00 53.00 106 LEU A C 1
ATOM 794 O O . LEU A 1 106 ? 7.760 5.576 15.570 1.00 53.00 106 LEU A O 1
ATOM 798 N N . VAL A 1 107 ? 8.226 5.682 13.398 1.00 54.88 107 VAL A N 1
ATOM 799 C CA . VAL A 1 107 ? 8.890 4.352 13.493 1.00 54.88 107 VAL A CA 1
ATOM 800 C C . VAL A 1 107 ? 10.150 4.133 12.648 1.00 54.88 107 VAL A C 1
ATOM 802 O O . VAL A 1 107 ? 11.025 3.365 13.060 1.00 54.88 107 VAL A O 1
ATOM 805 N N . VAL A 1 108 ? 10.291 4.764 11.482 1.00 57.88 108 VAL A N 1
ATOM 806 C CA . VAL A 1 108 ? 11.277 4.334 10.473 1.00 57.88 108 VAL A CA 1
ATOM 807 C C . VAL A 1 108 ? 12.260 5.458 10.136 1.00 57.88 108 VAL A C 1
ATOM 809 O O . VAL A 1 108 ? 11.933 6.372 9.391 1.00 57.88 108 VAL A O 1
ATOM 812 N N . GLN A 1 109 ? 13.492 5.374 10.652 1.00 60.78 109 GLN A N 1
ATOM 813 C CA . GLN A 1 109 ? 14.581 6.300 10.317 1.00 60.78 109 GLN A CA 1
ATOM 814 C C . GLN A 1 109 ? 15.242 5.892 8.995 1.00 60.78 109 GLN A C 1
ATOM 816 O O . GLN A 1 109 ? 16.367 5.394 8.963 1.00 60.78 109 GLN A O 1
ATOM 821 N N . ALA A 1 110 ? 14.541 6.095 7.885 1.00 62.44 110 ALA A N 1
ATOM 822 C CA . ALA A 1 110 ? 15.138 5.957 6.565 1.00 62.44 110 ALA A CA 1
ATOM 823 C C . ALA A 1 110 ? 14.677 7.067 5.627 1.00 62.44 110 ALA A C 1
ATOM 825 O O . ALA A 1 110 ? 13.541 7.532 5.736 1.00 62.44 110 ALA A O 1
ATOM 826 N N . PRO A 1 111 ? 15.540 7.467 4.677 1.00 69.00 111 PRO A N 1
ATOM 827 C CA . PRO A 1 111 ? 15.120 8.324 3.586 1.00 69.00 111 PRO A CA 1
ATOM 828 C C . PRO A 1 111 ? 13.892 7.726 2.896 1.00 69.00 111 PRO A C 1
ATOM 830 O O . PRO A 1 111 ? 13.865 6.521 2.638 1.00 69.00 111 PRO A O 1
ATOM 833 N N . TRP A 1 112 ? 12.919 8.560 2.526 1.00 65.75 112 TRP A N 1
ATOM 834 C CA . TRP A 1 112 ? 11.797 8.150 1.669 1.00 65.75 112 TRP A CA 1
ATOM 835 C C . TRP A 1 112 ? 12.300 7.509 0.363 1.00 65.75 112 TRP A C 1
ATOM 837 O O . TRP A 1 112 ? 11.638 6.647 -0.203 1.00 65.75 112 TRP A O 1
ATOM 847 N N . THR A 1 113 ? 13.541 7.822 -0.035 1.00 71.06 113 THR A N 1
ATOM 848 C CA . THR A 1 113 ? 14.277 7.161 -1.115 1.00 71.06 113 THR A CA 1
ATOM 849 C C . THR A 1 113 ? 14.638 5.690 -0.892 1.00 71.06 113 THR A C 1
ATOM 851 O O . THR A 1 113 ? 15.222 5.035 -1.748 1.00 71.06 113 THR A O 1
ATOM 854 N N . SER A 1 114 ? 14.305 5.124 0.255 1.00 76.00 114 SER A N 1
ATOM 855 C CA . SER A 1 114 ? 14.490 3.698 0.520 1.00 76.00 114 SER A CA 1
ATOM 856 C C . SER A 1 114 ? 13.237 2.886 0.208 1.00 76.00 114 SER A C 1
ATOM 858 O O . SER A 1 114 ? 13.208 1.693 0.511 1.00 76.00 114 SER A O 1
ATOM 860 N N . PHE A 1 115 ? 12.199 3.515 -0.349 1.00 79.31 115 PHE A N 1
ATOM 861 C CA . PHE A 1 115 ? 10.861 2.953 -0.404 1.00 79.31 115 PHE A CA 1
ATOM 862 C C . PHE A 1 115 ? 10.161 3.162 -1.742 1.00 79.31 115 PHE A C 1
ATOM 864 O O . PHE A 1 115 ? 10.305 4.198 -2.381 1.00 79.31 115 PHE A O 1
ATOM 871 N N . ILE A 1 116 ? 9.330 2.185 -2.101 1.00 81.12 116 ILE A N 1
ATOM 872 C CA . ILE A 1 116 ? 8.323 2.296 -3.160 1.00 81.12 116 ILE A CA 1
ATOM 873 C C . ILE A 1 116 ? 6.957 2.379 -2.488 1.00 81.12 116 ILE A C 1
ATOM 875 O O . ILE A 1 116 ? 6.634 1.525 -1.657 1.00 81.12 116 ILE A O 1
ATOM 879 N N . GLY A 1 117 ? 6.168 3.394 -2.836 1.00 82.00 117 GLY A N 1
ATOM 880 C CA . GLY A 1 117 ? 4.849 3.624 -2.251 1.00 82.00 117 GLY A CA 1
ATOM 881 C C . GLY A 1 117 ? 3.700 3.234 -3.178 1.00 82.00 117 GLY A C 1
ATOM 882 O O . GLY A 1 117 ? 3.830 3.265 -4.405 1.00 82.00 117 GLY A O 1
ATOM 883 N N . VAL A 1 118 ? 2.561 2.889 -2.574 1.00 87.00 118 VAL A N 1
ATOM 884 C CA . VAL A 1 118 ? 1.260 2.707 -3.236 1.00 87.00 118 VAL A CA 1
ATOM 885 C C . VAL A 1 118 ? 0.126 3.111 -2.301 1.00 87.00 118 VAL A C 1
ATOM 887 O O . VAL A 1 118 ? 0.276 3.078 -1.076 1.00 87.00 118 VAL A O 1
ATOM 890 N N . THR A 1 119 ? -1.042 3.405 -2.856 1.00 87.94 119 THR A N 1
ATOM 891 C CA . THR A 1 119 ? -2.281 3.531 -2.080 1.00 87.94 119 THR A CA 1
ATOM 892 C C . THR A 1 119 ? -3.226 2.410 -2.461 1.00 87.94 119 THR A C 1
ATOM 894 O O . THR A 1 119 ? -3.300 2.005 -3.613 1.00 87.94 119 THR A O 1
ATOM 897 N N . VAL A 1 120 ? -3.920 1.87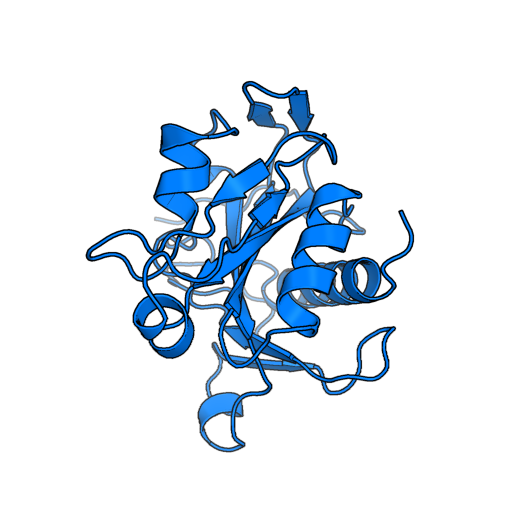0 -1.473 1.00 91.06 120 VAL A N 1
ATOM 898 C CA . VAL A 1 120 ? -4.862 0.772 -1.611 1.00 91.06 120 VAL A CA 1
ATOM 899 C C . VAL A 1 120 ? -6.201 1.225 -1.057 1.00 91.06 120 VAL A C 1
ATOM 901 O O . VAL A 1 120 ? -6.285 1.753 0.055 1.00 91.06 120 VAL A O 1
ATOM 904 N N . ASP A 1 121 ? -7.252 0.980 -1.826 1.00 91.56 121 ASP A N 1
ATOM 905 C CA . ASP A 1 121 ? -8.606 1.369 -1.476 1.00 91.56 121 ASP A CA 1
ATOM 906 C C . ASP A 1 121 ? -9.645 0.290 -1.865 1.00 91.56 121 ASP A C 1
ATOM 908 O O . ASP A 1 121 ? -9.319 -0.863 -2.171 1.00 91.56 121 ASP A O 1
ATOM 912 N N . GLU A 1 122 ? -10.926 0.618 -1.754 1.00 92.69 122 GLU A N 1
ATOM 913 C CA . GLU A 1 122 ? -12.031 -0.028 -2.445 1.00 92.69 122 GLU A CA 1
ATOM 914 C C . GLU A 1 122 ? -11.762 -0.033 -3.963 1.00 92.69 122 GLU A C 1
ATOM 916 O O . GLU A 1 122 ? -11.056 0.848 -4.460 1.00 92.69 122 GLU A O 1
ATOM 921 N N . PRO A 1 123 ? -12.275 -1.032 -4.706 1.00 94.75 123 PRO A N 1
ATOM 922 C CA . PRO A 1 123 ? -12.080 -1.104 -6.150 1.00 94.75 123 PRO A CA 1
ATOM 923 C C . PRO A 1 123 ? -12.432 0.209 -6.851 1.00 94.75 123 PRO A C 1
ATOM 925 O O . PRO A 1 123 ? -13.498 0.786 -6.621 1.00 94.75 123 PRO A O 1
ATOM 928 N N . HIS A 1 124 ? -11.544 0.655 -7.735 1.00 92.38 124 HIS A N 1
ATOM 929 C CA . HIS A 1 124 ? -11.802 1.796 -8.598 1.00 92.38 124 HIS A CA 1
ATOM 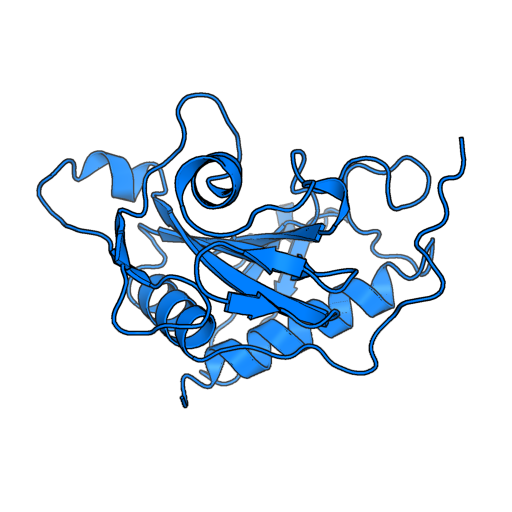930 C C . HIS A 1 124 ? -12.948 1.470 -9.558 1.00 92.38 124 HIS A C 1
ATOM 932 O O . HIS A 1 124 ? -13.138 0.316 -9.960 1.00 92.38 124 HIS A O 1
ATOM 938 N N . ASN A 1 125 ? -13.704 2.489 -9.964 1.00 92.94 125 ASN A N 1
ATOM 939 C CA . ASN A 1 125 ? -14.698 2.311 -11.016 1.00 92.94 125 ASN A CA 1
ATOM 940 C C . ASN A 1 125 ? -14.014 1.965 -12.357 1.00 92.94 125 ASN A C 1
ATOM 942 O O . ASN A 1 125 ? -12.810 2.147 -12.539 1.00 92.94 125 ASN A O 1
ATOM 946 N N . THR A 1 126 ? -14.795 1.486 -13.325 1.00 87.31 126 THR A N 1
ATOM 947 C CA . THR A 1 126 ? -14.282 1.037 -14.628 1.00 87.31 126 THR A CA 1
ATOM 948 C C . THR A 1 126 ? -13.585 2.137 -15.431 1.00 87.31 126 THR A C 1
ATOM 950 O O . THR A 1 126 ? -12.761 1.821 -16.284 1.00 87.31 126 THR A O 1
ATOM 953 N N . ALA A 1 127 ? -13.925 3.412 -15.217 1.00 89.88 127 ALA A N 1
ATOM 954 C CA . ALA A 1 127 ? -13.287 4.521 -15.919 1.00 89.88 127 ALA A CA 1
ATOM 955 C C . ALA A 1 127 ? -11.885 4.784 -15.354 1.00 89.88 127 ALA A C 1
ATOM 957 O O . ALA A 1 127 ? -10.921 4.810 -16.116 1.00 89.88 127 ALA A O 1
ATOM 958 N N . ASP A 1 128 ? -11.768 4.876 -14.030 1.00 86.94 128 ASP A N 1
ATOM 959 C CA . ASP A 1 128 ? -10.497 5.093 -13.338 1.00 86.94 128 ASP A CA 1
ATOM 960 C C . ASP A 1 128 ? -9.560 3.895 -13.518 1.00 86.94 128 ASP A C 1
ATOM 962 O O . ASP A 1 128 ? -8.389 4.068 -13.833 1.00 86.94 128 ASP A O 1
ATOM 966 N N . ALA A 1 129 ? -10.080 2.665 -13.444 1.00 86.00 129 ALA A N 1
ATOM 967 C CA . ALA A 1 129 ? -9.290 1.444 -13.619 1.00 86.00 129 ALA A CA 1
ATOM 968 C C . ALA A 1 129 ? -8.653 1.285 -15.020 1.00 86.00 129 ALA A C 1
ATOM 970 O O . ALA A 1 129 ? -7.847 0.377 -15.215 1.00 86.00 129 ALA A O 1
ATOM 971 N N . ARG A 1 130 ? -9.003 2.136 -15.999 1.00 87.06 130 ARG A N 1
ATOM 972 C CA . ARG A 1 130 ? -8.349 2.188 -17.322 1.00 87.06 130 ARG A CA 1
ATOM 973 C C . ARG A 1 130 ? -7.079 3.030 -17.335 1.00 87.06 130 ARG A C 1
ATOM 975 O O . ARG A 1 130 ? -6.313 2.930 -18.290 1.00 87.06 130 ARG A O 1
ATOM 982 N N . LEU A 1 131 ? -6.885 3.895 -16.344 1.00 88.75 131 LEU A N 1
ATOM 983 C CA . LEU A 1 131 ? -5.703 4.741 -16.267 1.00 88.75 131 LEU A CA 1
ATOM 984 C C . LEU A 1 131 ? -4.513 3.884 -15.848 1.00 88.75 131 LEU A C 1
ATOM 986 O O . LEU A 1 131 ? -4.621 3.071 -14.932 1.00 88.75 131 LEU A O 1
ATOM 990 N N . ASP A 1 132 ? -3.364 4.091 -16.492 1.00 86.06 132 ASP A N 1
ATOM 991 C CA . ASP A 1 132 ? -2.183 3.247 -16.290 1.00 86.06 132 ASP A CA 1
ATOM 992 C C . ASP A 1 132 ? -1.753 3.168 -14.829 1.00 86.06 132 ASP A C 1
ATOM 994 O O . ASP A 1 132 ? -1.223 2.152 -14.389 1.00 86.06 132 ASP A O 1
ATOM 998 N N . TRP A 1 133 ? -1.976 4.228 -14.064 1.00 87.00 133 TRP A N 1
ATOM 999 C CA . TRP A 1 133 ? -1.597 4.333 -12.665 1.00 87.00 133 TRP A CA 1
ATOM 1000 C C . TRP A 1 133 ? -2.647 3.826 -11.671 1.00 87.00 133 TRP A C 1
ATOM 1002 O O . TRP A 1 133 ? -2.390 3.868 -10.472 1.00 87.00 133 TRP A O 1
ATOM 1012 N N . PHE A 1 134 ? -3.761 3.269 -12.145 1.00 91.25 134 PHE A N 1
ATOM 1013 C CA . PHE A 1 134 ? -4.705 2.525 -11.318 1.00 91.25 134 PHE A CA 1
ATOM 1014 C C . PHE A 1 134 ? -4.731 1.045 -11.702 1.00 91.25 134 PHE A C 1
ATOM 1016 O O . PHE A 1 134 ? -4.407 0.637 -12.819 1.00 91.25 134 PHE A O 1
ATOM 1023 N N . SER A 1 135 ? -5.086 0.188 -10.752 1.00 92.75 135 SER A N 1
ATOM 1024 C CA . SER A 1 135 ? -5.400 -1.217 -11.014 1.00 92.75 135 SER A CA 1
ATOM 1025 C C . SER A 1 135 ? -6.416 -1.725 -10.006 1.00 92.75 135 SER A C 1
ATOM 1027 O O . SER A 1 135 ? -6.383 -1.330 -8.847 1.00 92.75 135 SER A O 1
ATOM 1029 N N . ASN A 1 136 ? -7.277 -2.647 -10.429 1.00 94.50 136 ASN A N 1
ATOM 1030 C CA . ASN A 1 136 ? -8.095 -3.428 -9.510 1.00 94.50 136 ASN A CA 1
ATOM 1031 C C . ASN A 1 136 ? -7.521 -4.837 -9.385 1.00 94.50 136 ASN A C 1
ATOM 1033 O O . ASN A 1 136 ? -7.085 -5.435 -10.368 1.00 94.50 136 ASN A O 1
ATOM 1037 N N . ILE A 1 137 ? -7.538 -5.365 -8.166 1.00 93.19 137 ILE A N 1
ATOM 1038 C CA . ILE A 1 137 ? -7.391 -6.793 -7.912 1.00 93.19 137 ILE A CA 1
ATOM 1039 C C . ILE A 1 137 ? -8.763 -7.283 -7.491 1.00 93.19 137 ILE A C 1
ATOM 1041 O O . ILE A 1 137 ? -9.246 -6.889 -6.436 1.00 93.19 137 ILE A O 1
ATOM 1045 N N . ASP A 1 138 ? -9.386 -8.133 -8.300 1.00 89.31 138 ASP A N 1
ATOM 1046 C CA . ASP A 1 138 ? -10.785 -8.524 -8.086 1.00 89.31 138 ASP A CA 1
ATOM 1047 C C . ASP A 1 138 ? -10.970 -9.460 -6.889 1.00 89.31 138 ASP A C 1
ATOM 1049 O O . ASP A 1 138 ? -12.035 -9.488 -6.271 1.00 89.31 138 ASP A O 1
ATOM 1053 N N . ARG A 1 139 ? -9.930 -10.230 -6.542 1.00 90.62 139 ARG A N 1
ATOM 1054 C CA . ARG A 1 139 ? -9.994 -11.215 -5.464 1.00 90.62 139 ARG A CA 1
ATOM 1055 C C . ARG A 1 139 ? -8.667 -11.356 -4.730 1.00 90.62 139 ARG A C 1
ATOM 1057 O O . ARG A 1 139 ? -7.667 -11.768 -5.313 1.00 90.62 139 ARG A O 1
ATOM 1064 N N . LEU A 1 140 ? -8.697 -11.076 -3.433 1.00 93.56 140 LEU A N 1
ATOM 1065 C CA . LEU A 1 140 ? -7.645 -11.403 -2.478 1.00 93.56 140 LEU A CA 1
ATOM 1066 C C . LEU A 1 140 ? -7.974 -12.690 -1.699 1.00 93.56 140 LEU A C 1
ATOM 1068 O O . LEU A 1 140 ? -8.952 -13.380 -2.002 1.00 93.56 140 LEU A O 1
ATOM 1072 N N . ALA A 1 141 ? -7.161 -13.042 -0.699 1.00 91.25 141 ALA A N 1
ATOM 1073 C CA . ALA A 1 141 ? -7.313 -14.287 0.055 1.00 91.25 141 ALA A CA 1
ATOM 1074 C C . ALA A 1 141 ? -8.614 -14.314 0.875 1.00 91.25 141 ALA A C 1
ATOM 1076 O O . ALA A 1 141 ? -9.174 -15.382 1.105 1.00 91.25 141 ALA A O 1
ATOM 1077 N N . ASP A 1 142 ? -9.130 -13.143 1.255 1.00 89.19 142 ASP A N 1
ATOM 1078 C CA . ASP A 1 142 ? -10.433 -12.968 1.905 1.00 89.19 142 ASP A CA 1
ATOM 1079 C C . ASP A 1 142 ? -11.621 -12.970 0.919 1.00 89.19 142 ASP A C 1
ATOM 1081 O O . ASP A 1 142 ? -12.771 -12.788 1.320 1.00 89.19 142 ASP A O 1
ATOM 1085 N N . GLY A 1 143 ? -11.359 -13.173 -0.377 1.00 90.62 143 GLY A N 1
ATOM 1086 C CA . GLY A 1 143 ? -12.367 -13.200 -1.431 1.00 90.62 143 GLY A CA 1
ATOM 1087 C C . GLY A 1 143 ? -12.819 -11.825 -1.926 1.00 90.62 143 GLY A C 1
ATOM 1088 O O . GLY A 1 143 ? -13.685 -11.779 -2.797 1.00 90.62 143 GLY A O 1
ATOM 1089 N N . LYS A 1 144 ? -12.267 -10.722 -1.403 1.00 91.62 144 LYS A N 1
ATOM 1090 C CA . LYS A 1 144 ? -12.686 -9.356 -1.748 1.00 91.62 144 LYS A CA 1
ATOM 1091 C C . LYS A 1 144 ? -11.697 -8.675 -2.685 1.00 91.62 144 LYS A C 1
ATOM 1093 O O . LYS A 1 144 ? -10.508 -8.993 -2.685 1.00 91.62 144 LYS A O 1
ATOM 1098 N N . GLY A 1 145 ? -12.205 -7.722 -3.461 1.00 93.12 145 GLY A N 1
ATOM 1099 C CA . GLY A 1 145 ? -11.396 -6.910 -4.359 1.00 93.12 145 GLY A CA 1
ATOM 1100 C C . GLY A 1 145 ? -10.872 -5.627 -3.717 1.00 93.12 145 GLY A C 1
ATOM 1101 O O . GLY A 1 145 ? -11.439 -5.130 -2.738 1.00 93.12 145 GLY A O 1
ATOM 1102 N N . ILE A 1 146 ? -9.798 -5.082 -4.288 1.00 94.94 146 ILE A N 1
ATOM 1103 C CA . ILE A 1 146 ? -9.177 -3.813 -3.890 1.00 94.94 146 ILE A CA 1
ATOM 1104 C C . ILE A 1 146 ? -8.801 -2.978 -5.115 1.00 94.94 146 ILE A C 1
ATOM 1106 O O . ILE A 1 146 ? -8.490 -3.533 -6.168 1.00 94.94 146 ILE A O 1
ATOM 1110 N N . GLY A 1 147 ? -8.801 -1.659 -4.956 1.00 94.50 147 GLY A N 1
ATOM 1111 C CA . GLY A 1 147 ? -8.182 -0.724 -5.893 1.00 94.50 147 GLY A CA 1
ATOM 1112 C C . GLY A 1 147 ? -6.760 -0.398 -5.445 1.00 94.50 147 GLY A C 1
ATOM 1113 O O . GLY A 1 147 ? -6.494 -0.352 -4.242 1.00 94.50 147 GLY A O 1
ATOM 1114 N N . ILE A 1 148 ? -5.842 -0.216 -6.389 1.00 93.19 148 ILE A N 1
ATOM 1115 C CA . ILE A 1 148 ? -4.468 0.217 -6.145 1.00 93.19 148 ILE A CA 1
ATOM 1116 C C . ILE A 1 148 ? -4.170 1.441 -7.002 1.00 93.19 148 ILE A C 1
ATOM 1118 O O . ILE A 1 148 ? -4.269 1.386 -8.228 1.00 93.19 148 ILE A O 1
ATOM 1122 N N . ASP A 1 149 ? -3.730 2.501 -6.339 1.00 90.12 149 ASP A N 1
ATOM 1123 C CA . ASP A 1 149 ? -3.123 3.683 -6.929 1.00 90.12 149 ASP A CA 1
ATOM 1124 C C . ASP A 1 149 ? -1.595 3.577 -6.855 1.00 90.12 149 ASP A C 1
ATOM 1126 O O . ASP A 1 149 ? -0.988 3.502 -5.779 1.00 90.12 149 ASP A O 1
ATOM 1130 N N . TRP A 1 150 ? -0.968 3.568 -8.027 1.00 87.88 150 TRP A N 1
ATOM 1131 C CA . TRP A 1 150 ? 0.476 3.464 -8.203 1.00 87.88 150 TRP A CA 1
ATOM 1132 C C . TRP A 1 150 ? 1.178 4.829 -8.205 1.00 87.88 150 TRP A C 1
ATOM 1134 O O . TRP A 1 150 ? 2.406 4.867 -8.303 1.00 87.88 150 TRP A O 1
ATOM 1144 N N . THR A 1 151 ? 0.439 5.941 -8.122 1.00 78.50 151 THR A N 1
ATOM 1145 C CA . THR A 1 151 ? 0.959 7.312 -8.252 1.00 78.50 151 THR A CA 1
ATOM 1146 C C . THR A 1 151 ? 1.577 7.900 -7.005 1.00 78.50 151 THR A C 1
ATOM 1148 O O . THR A 1 151 ? 1.990 9.043 -7.103 1.00 78.50 151 THR A O 1
ATOM 1151 N N . SER A 1 152 ? 1.650 7.185 -5.871 1.00 61.44 152 SER A N 1
ATOM 1152 C CA . SER A 1 152 ? 1.930 7.757 -4.539 1.00 61.44 152 SER A CA 1
ATOM 1153 C C . SER A 1 152 ? 3.008 8.861 -4.556 1.00 61.44 152 SER A C 1
ATOM 1155 O O . SER A 1 152 ? 4.201 8.598 -4.382 1.00 61.44 152 SER A O 1
ATOM 1157 N N . ALA A 1 153 ? 2.589 10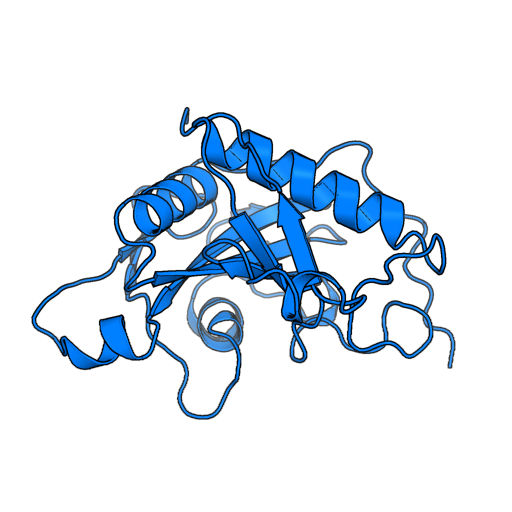.107 -4.799 1.00 49.81 153 ALA A N 1
ATOM 1158 C CA . ALA A 1 153 ? 3.452 11.109 -5.438 1.00 49.81 153 ALA A CA 1
ATOM 1159 C C . ALA A 1 153 ? 4.572 11.605 -4.516 1.00 49.81 153 ALA A C 1
ATOM 1161 O O . ALA A 1 153 ? 5.569 12.157 -4.973 1.00 49.81 153 ALA A O 1
ATOM 1162 N N . ASN A 1 154 ? 4.428 11.337 -3.218 1.00 48.00 154 ASN A N 1
ATOM 1163 C CA . ASN A 1 154 ? 5.381 11.712 -2.176 1.00 48.00 154 ASN A CA 1
ATOM 1164 C C . ASN A 1 154 ? 6.453 10.638 -1.927 1.00 48.00 154 ASN A C 1
ATOM 1166 O O . ASN A 1 154 ? 7.414 10.872 -1.206 1.00 48.00 154 ASN A O 1
ATOM 1170 N N . LEU A 1 155 ? 6.290 9.448 -2.506 1.00 53.34 155 LEU A N 1
ATOM 1171 C CA . LEU A 1 155 ? 7.141 8.275 -2.253 1.00 53.34 155 LEU A CA 1
ATOM 1172 C C . LEU A 1 155 ? 7.708 7.732 -3.547 1.00 53.34 155 LEU A C 1
ATOM 1174 O O . LEU A 1 155 ? 8.817 7.212 -3.578 1.00 53.34 155 LEU A O 1
ATOM 1178 N N . ASN A 1 156 ? 6.968 7.944 -4.631 1.00 54.56 156 ASN A N 1
ATOM 1179 C CA . ASN A 1 156 ? 7.396 7.694 -5.981 1.00 54.56 156 ASN A CA 1
ATOM 1180 C C . ASN A 1 156 ? 7.926 9.006 -6.582 1.00 54.56 156 ASN A C 1
ATOM 1182 O O . ASN A 1 156 ? 7.319 9.598 -7.470 1.00 54.56 156 ASN A O 1
ATOM 1186 N N . HIS A 1 157 ? 9.094 9.469 -6.120 1.00 53.94 157 HIS A N 1
ATOM 1187 C CA . HIS A 1 157 ? 9.950 10.367 -6.922 1.00 53.94 157 HIS A CA 1
ATOM 1188 C C . HIS A 1 157 ? 10.244 9.674 -8.284 1.00 53.94 157 HIS A C 1
ATOM 1190 O O . HIS A 1 157 ? 9.784 8.555 -8.485 1.00 53.94 157 HIS A O 1
ATOM 1196 N N . PRO A 1 158 ? 10.967 10.242 -9.264 1.00 58.94 158 PRO A N 1
ATOM 1197 C CA . PRO A 1 158 ? 11.177 9.613 -10.565 1.00 58.94 158 PRO A CA 1
ATOM 1198 C C . PRO A 1 158 ? 12.086 8.357 -10.531 1.00 58.94 158 PRO A C 1
ATOM 1200 O O . PRO A 1 158 ? 13.100 8.300 -11.224 1.00 58.94 158 PRO A O 1
ATOM 1203 N N . TRP A 1 159 ? 11.728 7.334 -9.744 1.00 57.25 159 TRP A N 1
ATOM 1204 C CA . TRP A 1 159 ? 12.353 6.012 -9.634 1.00 57.25 159 TRP A CA 1
ATOM 1205 C C . TRP A 1 159 ? 12.357 5.305 -10.974 1.00 57.25 159 TRP A C 1
ATOM 1207 O O . TRP A 1 159 ? 13.359 4.739 -11.401 1.00 57.25 159 TRP A O 1
ATOM 1217 N N . PHE A 1 160 ? 11.208 5.350 -11.642 1.00 63.97 160 PHE A N 1
ATOM 1218 C CA . PHE A 1 160 ? 10.957 4.618 -12.866 1.00 63.97 160 PHE A CA 1
ATOM 1219 C C . PHE A 1 160 ? 11.091 5.576 -14.046 1.00 63.97 160 PHE A C 1
ATOM 1221 O O . PHE A 1 160 ? 10.106 6.090 -14.568 1.00 63.97 160 PHE A O 1
ATOM 1228 N N . GLY A 1 161 ? 12.334 5.878 -14.427 1.00 57.16 161 GLY A N 1
ATOM 1229 C CA . GLY A 1 161 ? 12.641 6.608 -15.661 1.00 57.16 161 GLY A CA 1
ATOM 1230 C C . GLY A 1 161 ? 12.008 8.001 -15.775 1.00 57.16 161 GLY A C 1
ATOM 1231 O O . GLY A 1 161 ? 11.610 8.382 -16.870 1.00 57.16 161 GLY A O 1
ATOM 1232 N N . GLY A 1 162 ? 11.890 8.757 -14.676 1.00 62.00 162 GLY A N 1
ATOM 1233 C CA . GLY A 1 162 ? 11.214 10.065 -14.704 1.00 62.00 162 GLY A CA 1
ATOM 1234 C C . GLY A 1 162 ? 9.742 10.040 -14.271 1.00 62.00 162 GLY A C 1
ATOM 1235 O O . GLY A 1 162 ? 9.127 11.098 -14.200 1.00 62.00 162 GLY A O 1
ATOM 1236 N N . SER A 1 163 ? 9.181 8.864 -13.977 1.00 62.94 163 SER A N 1
ATOM 1237 C CA . SER A 1 163 ? 7.767 8.689 -13.628 1.00 62.94 163 SER A CA 1
ATOM 1238 C C . SER A 1 163 ? 7.479 8.876 -12.136 1.00 62.94 163 SER A C 1
ATOM 1240 O O . SER A 1 163 ? 8.170 8.299 -11.299 1.00 62.94 163 SER A O 1
ATOM 1242 N N . HIS A 1 164 ? 6.388 9.576 -11.813 1.00 73.19 164 HIS A N 1
ATOM 1243 C CA . HIS A 1 164 ? 5.837 9.689 -10.453 1.00 73.19 164 HIS A CA 1
ATOM 1244 C C . HIS A 1 164 ? 4.989 8.475 -10.022 1.00 73.19 164 HIS A C 1
ATOM 1246 O O . HIS A 1 164 ? 4.322 8.501 -8.992 1.00 73.19 164 HIS A O 1
ATOM 1252 N N . PHE A 1 165 ? 4.975 7.406 -10.819 1.00 79.88 165 PHE A N 1
ATOM 1253 C CA . PHE A 1 165 ? 4.213 6.189 -10.549 1.00 79.88 165 PHE A CA 1
ATOM 1254 C C . PHE A 1 165 ? 4.977 4.936 -10.989 1.00 79.88 165 PHE A C 1
ATOM 1256 O O . PHE A 1 165 ? 5.840 5.006 -11.869 1.00 79.88 165 PHE A O 1
ATOM 1263 N N . ILE A 1 166 ? 4.639 3.775 -10.416 1.00 85.38 166 ILE A N 1
ATOM 1264 C CA . ILE A 1 166 ? 5.179 2.476 -10.861 1.00 85.38 166 ILE A CA 1
ATOM 1265 C C . ILE A 1 166 ? 4.589 2.148 -12.240 1.00 85.38 166 ILE A C 1
ATOM 1267 O O . ILE A 1 166 ? 3.378 1.986 -12.294 1.00 85.38 166 ILE A O 1
ATOM 1271 N N . PRO A 1 167 ? 5.346 2.003 -13.342 1.00 84.50 167 PRO A N 1
ATOM 1272 C CA . PRO A 1 167 ? 4.784 1.776 -14.677 1.00 84.50 167 PRO A CA 1
ATOM 1273 C C . PRO A 1 167 ? 3.990 0.471 -14.804 1.00 84.50 167 PRO A C 1
ATOM 1275 O O . PRO A 1 167 ? 4.290 -0.519 -14.137 1.00 84.50 167 PRO A O 1
ATOM 1278 N N . SER A 1 168 ? 2.991 0.456 -15.691 1.00 87.75 168 SER A N 1
ATOM 1279 C CA . SER A 1 168 ? 2.258 -0.756 -16.102 1.00 87.75 168 SER A CA 1
ATOM 1280 C C . SER A 1 168 ? 3.057 -1.607 -17.101 1.00 87.75 168 SER A C 1
ATOM 1282 O O . SER A 1 168 ? 2.721 -2.763 -17.361 1.00 87.75 168 SER A O 1
ATOM 1284 N N . SER A 1 169 ? 4.134 -1.048 -17.657 1.00 86.06 169 SER A N 1
ATOM 1285 C CA . SER A 1 169 ? 5.082 -1.709 -18.550 1.00 86.06 169 SER A CA 1
ATOM 1286 C C . SER A 1 169 ? 6.265 -2.323 -17.789 1.00 86.06 169 SER A C 1
ATOM 1288 O O . SER A 1 169 ? 6.433 -2.146 -16.583 1.00 86.06 169 SER A O 1
ATOM 1290 N N . ASP A 1 170 ? 7.126 -3.046 -18.508 1.00 82.94 170 ASP A N 1
ATOM 1291 C CA . ASP A 1 170 ? 8.375 -3.594 -17.957 1.00 82.94 170 ASP A CA 1
ATOM 1292 C C . ASP A 1 170 ? 9.492 -2.547 -17.833 1.00 82.94 170 ASP A C 1
ATOM 1294 O O . ASP A 1 170 ? 10.598 -2.862 -17.390 1.00 82.94 170 ASP A O 1
ATOM 1298 N N . THR A 1 171 ? 9.207 -1.283 -18.174 1.00 80.06 171 THR A N 1
ATOM 1299 C CA . THR A 1 171 ? 10.124 -0.168 -17.938 1.00 80.06 171 THR A CA 1
ATOM 1300 C C . THR A 1 171 ? 10.525 -0.163 -16.467 1.00 80.06 171 THR A C 1
ATOM 1302 O O . THR A 1 171 ? 9.677 -0.030 -15.583 1.00 80.06 171 THR A O 1
ATOM 1305 N N . CYS A 1 172 ? 11.825 -0.336 -16.208 1.00 76.38 172 CYS A N 1
ATOM 1306 C CA . CYS A 1 172 ? 12.383 -0.371 -14.859 1.00 76.38 172 CYS A CA 1
ATOM 1307 C C . CYS A 1 172 ? 11.702 -1.408 -13.930 1.00 76.38 172 CYS A C 1
ATOM 1309 O O . CYS A 1 172 ? 11.548 -1.161 -12.738 1.00 76.38 172 CYS A O 1
ATOM 1311 N N . TYR A 1 173 ? 11.295 -2.566 -14.469 1.00 82.75 173 TYR A N 1
ATOM 1312 C CA . TYR A 1 173 ? 10.602 -3.644 -13.743 1.00 82.75 173 TYR A CA 1
ATOM 1313 C C . TYR A 1 173 ? 9.203 -3.280 -13.212 1.00 82.75 173 TYR A C 1
ATOM 1315 O O . TYR A 1 173 ? 8.734 -3.904 -12.260 1.00 82.75 173 TYR A O 1
ATOM 1323 N N . GLY A 1 174 ? 8.515 -2.305 -13.819 1.00 85.50 174 GLY A N 1
ATOM 1324 C CA . GLY A 1 174 ? 7.191 -1.845 -13.380 1.00 85.50 174 GLY A CA 1
ATOM 1325 C C . GLY A 1 174 ? 6.180 -2.978 -13.156 1.00 85.50 174 GLY A C 1
ATOM 1326 O O . GLY A 1 174 ? 5.669 -3.135 -12.044 1.00 85.50 174 GLY A O 1
ATOM 1327 N N . LYS A 1 175 ? 5.963 -3.849 -14.155 1.00 89.06 175 LYS A N 1
ATOM 1328 C CA . LYS A 1 175 ? 5.077 -5.025 -14.005 1.00 89.06 175 LYS A CA 1
ATOM 1329 C C . LYS A 1 175 ? 5.485 -5.942 -12.857 1.00 89.06 175 LYS A C 1
ATOM 1331 O O . LYS A 1 175 ? 4.620 -6.376 -12.100 1.00 89.06 175 LYS A O 1
ATOM 1336 N N . ALA A 1 176 ? 6.777 -6.232 -12.716 1.00 90.31 176 ALA A N 1
ATOM 1337 C CA . ALA A 1 176 ? 7.257 -7.135 -11.678 1.00 90.31 176 ALA A CA 1
ATOM 1338 C C . ALA A 1 176 ? 7.034 -6.547 -10.276 1.00 90.31 176 ALA A C 1
ATOM 1340 O O . ALA A 1 176 ? 6.551 -7.244 -9.386 1.00 90.31 176 ALA A O 1
ATOM 1341 N N . TRP A 1 177 ? 7.280 -5.247 -10.087 1.00 89.00 177 TRP A N 1
ATOM 1342 C CA . TRP A 1 177 ? 6.967 -4.558 -8.834 1.00 89.00 177 TRP A CA 1
ATOM 1343 C C . TRP A 1 177 ? 5.475 -4.576 -8.513 1.00 89.00 177 TRP A C 1
ATOM 1345 O O . TRP A 1 177 ? 5.099 -4.915 -7.389 1.00 89.00 177 TRP A O 1
ATOM 1355 N N . ARG A 1 178 ? 4.614 -4.280 -9.495 1.00 92.19 178 ARG A N 1
ATOM 1356 C CA . ARG A 1 178 ? 3.156 -4.355 -9.311 1.00 92.19 178 ARG A CA 1
ATOM 1357 C C . ARG A 1 178 ? 2.711 -5.759 -8.898 1.00 92.19 178 ARG A C 1
ATOM 1359 O O . ARG A 1 178 ? 1.920 -5.895 -7.967 1.00 92.19 178 ARG A O 1
ATOM 1366 N N . GLN A 1 179 ? 3.254 -6.799 -9.534 1.00 94.00 179 GLN A N 1
ATOM 1367 C CA . GLN A 1 179 ? 2.973 -8.198 -9.191 1.00 94.00 179 GLN A CA 1
ATOM 1368 C C . GLN A 1 179 ? 3.448 -8.566 -7.780 1.00 94.00 179 GLN A C 1
ATOM 1370 O O . GLN A 1 179 ? 2.703 -9.194 -7.030 1.00 94.00 179 GLN A O 1
ATOM 1375 N N . LEU A 1 180 ? 4.656 -8.152 -7.388 1.00 94.00 180 LEU A N 1
ATOM 1376 C CA . LEU A 1 180 ? 5.188 -8.384 -6.043 1.00 94.00 180 LEU A CA 1
ATOM 1377 C C . LEU A 1 180 ? 4.325 -7.719 -4.968 1.00 94.00 180 LEU A C 1
ATOM 1379 O O . LEU A 1 180 ? 3.996 -8.355 -3.965 1.00 94.00 180 LEU A O 1
ATOM 1383 N N . ILE A 1 181 ? 3.922 -6.466 -5.192 1.00 94.25 181 ILE A N 1
ATOM 1384 C CA . ILE A 1 181 ? 3.057 -5.710 -4.278 1.00 94.25 181 ILE A CA 1
ATOM 1385 C C . ILE A 1 181 ? 1.674 -6.360 -4.186 1.00 94.25 181 ILE A C 1
ATOM 1387 O O . ILE A 1 181 ? 1.190 -6.595 -3.080 1.00 94.25 181 ILE A O 1
ATOM 1391 N N . ALA A 1 182 ? 1.074 -6.740 -5.317 1.00 95.12 182 ALA A N 1
ATOM 1392 C CA . ALA A 1 182 ? -0.178 -7.495 -5.349 1.00 95.12 182 ALA A CA 1
ATOM 1393 C C . ALA A 1 182 ? -0.073 -8.819 -4.568 1.00 95.12 182 ALA A C 1
ATOM 1395 O O . ALA A 1 182 ? -0.950 -9.142 -3.766 1.00 95.12 182 ALA A O 1
ATOM 1396 N N . GLY A 1 183 ? 1.030 -9.554 -4.734 1.00 95.62 183 GLY A N 1
ATOM 1397 C CA . GLY A 1 183 ? 1.321 -10.770 -3.973 1.00 95.62 183 GLY A CA 1
ATOM 1398 C C . GLY A 1 183 ? 1.495 -10.516 -2.471 1.00 95.62 183 GLY A C 1
ATOM 1399 O O . GLY A 1 183 ? 1.046 -11.316 -1.652 1.00 95.62 183 GLY A O 1
ATOM 1400 N N . GLY A 1 184 ? 2.095 -9.391 -2.081 1.00 95.38 184 GLY A N 1
ATOM 1401 C CA . GLY A 1 184 ? 2.155 -8.951 -0.686 1.00 95.38 184 GLY A CA 1
ATOM 1402 C C . GLY A 1 184 ? 0.769 -8.627 -0.115 1.00 95.38 184 GLY A C 1
ATOM 1403 O O . GLY A 1 184 ? 0.429 -9.079 0.974 1.00 95.38 184 GLY A O 1
ATOM 1404 N N . LEU A 1 185 ? -0.083 -7.926 -0.863 1.00 95.94 185 LEU A N 1
ATOM 1405 C CA . LEU A 1 185 ? -1.458 -7.616 -0.446 1.00 95.94 185 LEU A CA 1
ATOM 1406 C C . LEU A 1 185 ? -2.322 -8.881 -0.327 1.00 95.94 185 LEU A C 1
ATOM 1408 O O . LEU A 1 185 ? -3.094 -9.017 0.623 1.00 95.94 185 LEU A O 1
ATOM 1412 N N . MET A 1 186 ? -2.125 -9.852 -1.222 1.00 95.25 186 MET A N 1
ATOM 1413 C CA . MET A 1 186 ? -2.707 -11.191 -1.111 1.00 95.25 186 MET A CA 1
ATOM 1414 C C . MET A 1 186 ? -2.292 -11.864 0.206 1.00 95.25 186 MET A C 1
ATOM 1416 O O . MET A 1 186 ? -3.150 -12.317 0.963 1.00 95.25 186 MET A O 1
ATOM 1420 N N . GLN A 1 187 ? -0.997 -11.866 0.543 1.00 94.25 187 GLN A N 1
ATOM 1421 C CA . GLN A 1 187 ? -0.522 -12.392 1.829 1.00 94.25 187 GLN A CA 1
ATOM 1422 C C . GLN A 1 187 ? -1.138 -11.644 3.020 1.00 94.25 187 GLN A C 1
ATOM 1424 O O . GLN A 1 187 ? -1.587 -12.284 3.973 1.00 94.25 187 GLN A O 1
ATOM 1429 N N . ALA A 1 188 ? -1.205 -10.311 2.957 1.00 94.56 188 ALA A N 1
ATOM 1430 C CA . ALA A 1 188 ? -1.771 -9.475 4.012 1.00 94.56 188 ALA A CA 1
ATOM 1431 C C . ALA A 1 188 ? -3.245 -9.806 4.289 1.00 94.56 188 ALA A C 1
ATOM 1433 O O . ALA A 1 188 ? -3.656 -9.938 5.443 1.00 94.56 188 ALA A O 1
ATOM 1434 N N . SER A 1 189 ? -4.019 -10.010 3.220 1.00 94.06 189 SER A N 1
ATOM 1435 C CA . SER A 1 189 ? -5.454 -10.300 3.283 1.00 94.06 189 SER A CA 1
ATOM 1436 C C . SER A 1 189 ? -5.803 -11.649 3.914 1.00 94.06 189 SER A C 1
ATOM 1438 O O . SER A 1 189 ? -6.913 -11.807 4.411 1.00 94.06 189 SER A O 1
ATOM 1440 N N . SER A 1 190 ? -4.860 -12.600 3.968 1.00 88.38 190 SER A N 1
ATOM 1441 C CA . SER A 1 190 ? -5.073 -13.864 4.690 1.00 88.38 190 SER A CA 1
ATOM 1442 C C . SER A 1 190 ? -5.314 -13.637 6.186 1.00 88.38 190 SER A C 1
ATOM 1444 O O . SER A 1 190 ? -5.945 -14.457 6.847 1.00 88.38 190 SER A O 1
ATOM 1446 N N . GLY A 1 191 ? -4.814 -12.519 6.730 1.00 73.75 191 GLY A N 1
ATOM 1447 C CA . GLY A 1 191 ? -5.054 -12.091 8.102 1.00 73.75 191 GLY A CA 1
ATOM 1448 C C . GLY A 1 191 ? -4.450 -12.990 9.182 1.00 73.75 191 GLY A C 1
ATOM 1449 O O . GLY A 1 191 ? -4.661 -12.696 10.354 1.00 73.75 191 GLY A O 1
ATOM 1450 N N . VAL A 1 192 ? -3.729 -14.058 8.836 1.00 77.12 192 VAL A N 1
ATOM 1451 C CA . VAL A 1 192 ? -3.082 -14.959 9.803 1.00 77.12 192 VAL A CA 1
ATOM 1452 C C . VAL A 1 192 ? -1.757 -14.346 10.248 1.00 77.12 192 VAL A C 1
ATOM 1454 O O . VAL A 1 192 ? -0.943 -14.011 9.392 1.00 77.12 192 VAL A O 1
ATOM 1457 N N . CYS A 1 193 ? -1.548 -14.195 11.553 1.00 72.62 193 CYS A N 1
ATOM 1458 C CA . CYS A 1 193 ? -0.324 -13.667 12.157 1.00 72.62 193 CYS A CA 1
ATOM 1459 C C . CYS A 1 193 ? 0.360 -14.755 12.977 1.00 72.62 193 CYS A C 1
ATOM 1461 O O . CYS A 1 193 ? -0.384 -15.486 13.668 1.00 72.62 193 CYS A O 1
#